Protein AF-R5ZSA2-F1 (afdb_monomer_lite)

Sequence (353 aa):
MTHRNTEQPKNSITLMNGEALECFPKQFPQTKFASDEMQLNATGAYLGMGIKPCKPQPNADEEKERQKKLFTDNAFYLLAHSERILRDSRMFLAPVAVQNGLAYTGTSGFNAPTVGIYLEWWATCPEALRTDKEGHRSLVFHLAGSPLSGANRCAEVYEDGRVKSVSVSLFASHWQSFTAINTRYDEAKHFYQVYTLEQVLDILHAEDSEDWNYSVEIKEHFMQSEINQLKKSIEQITAESDKWHSMYADTWLKHNDEEISGAFSEFLSFKEHTEREIDLINKQKRKLKVELKSGHIKNTTYQRTLTPLNKQIDALELKVITRQHELFDQFLPAGISYCMIESYMNKKNEGWF

pLDDT: mean 80.49, std 14.9, range [27.41, 95.5]

Secondary structure (DSSP, 8-state):
------PPPTTEEE-TTSPEEE-PBPSS--S----------TT-TTT-TT----PPPHHHHHHHHHHHHHHHHTHHHHHHTHHHHHT-HHHHT-B-----EETTTBTTT-SS-BHHHHHHHHHH-GGGEEE-TTS-EEEEEE-EE-TTT--B-EEEEETTS-EEEEPPTTHHHHHHHHHHHHHHTHHHHHHB----HHHHHHHHHHHS-TT--THHHHHHHHHHHHHHHHHHHHHHHHHHHHHHHHHHHHHHHHHTHHHHHHHHHHHHHHHHHHHHHHHHHHHHHHHHHHHHHTTSS-HHHHHHHHHHHHHHHHHHHHHHHHHHHHHHHHHGGGT--HHHHHHHHHHHHTT--

Radius of gyration: 35.05 Å; chains: 1; bounding box: 70×67×93 Å

Foldseek 3Di:
DDDPPPDQPPAWAQAPVRDTAHFAFDPDFDPDADFLPQDFCPPCPLVDPDDDPPPDPVVVVVVLVVQQLLCLLCVLVLLLCLVVQVRHLQSLLAFGSAQAAEPRRGRRLPPGDHSNLQNSLVLPPLLQWDQDPVRWTKGWDHWYYYLVVLDTFTWIHTNNSDIDTDRGPPSVSSSVSSSVSSSSCSSVSRTGHHDHPVVSVVVSVVVDDPPDDSVVSSVVSNVVSVVVVVVVVVVVVVVVVVVVVVVLLVVVCVVCVVVLVVLVVVLVVLVVVLVVVLVVLVVVLVVLVVCVVVVVDDPVVSVVVVVVSVVSNVVSVVVSVVSLVVSQVVCVVVVHGPVSSVVVVVCVVVPVD

Structure (mmCIF, N/CA/C/O backbone):
data_AF-R5ZSA2-F1
#
_entry.id   AF-R5ZSA2-F1
#
loop_
_atom_site.group_PDB
_atom_site.id
_atom_site.type_symbol
_atom_site.label_atom_id
_atom_site.label_alt_id
_atom_site.label_comp_id
_atom_site.label_asym_id
_atom_site.label_entity_id
_atom_site.label_seq_id
_atom_site.pdbx_PDB_ins_code
_atom_site.Cartn_x
_atom_site.Cartn_y
_atom_site.Cartn_z
_atom_site.occupancy
_atom_site.B_iso_or_equiv
_atom_site.auth_seq_id
_atom_site.auth_comp_id
_atom_site.auth_asym_id
_atom_site.auth_atom_id
_atom_site.pdbx_PDB_model_num
ATOM 1 N N . MET A 1 1 ? 11.677 -12.538 16.763 1.00 34.44 1 MET A N 1
ATOM 2 C CA . MET A 1 1 ? 13.036 -12.196 16.293 1.00 34.44 1 MET A CA 1
ATOM 3 C C . MET A 1 1 ? 13.628 -13.414 15.610 1.00 34.44 1 MET A C 1
ATOM 5 O O . MET A 1 1 ? 14.113 -14.314 16.278 1.00 34.44 1 MET A O 1
ATOM 9 N N . THR A 1 2 ? 13.530 -13.472 14.288 1.00 27.41 2 THR A N 1
ATOM 10 C CA . THR A 1 2 ? 14.199 -14.478 13.456 1.00 27.41 2 THR A CA 1
ATOM 11 C C . THR A 1 2 ? 15.048 -13.715 12.458 1.00 27.41 2 THR A C 1
ATOM 13 O O . THR A 1 2 ? 14.563 -13.289 11.415 1.00 27.41 2 THR A O 1
ATOM 16 N N . HIS A 1 3 ? 16.307 -13.484 12.826 1.00 31.08 3 HIS A N 1
ATOM 17 C CA . HIS A 1 3 ? 17.323 -12.998 11.905 1.00 31.08 3 HIS A CA 1
ATOM 18 C C . HIS A 1 3 ? 17.628 -14.120 10.908 1.00 31.08 3 HIS A C 1
ATOM 20 O O . HIS A 1 3 ? 18.339 -15.068 11.233 1.00 31.08 3 HIS A O 1
ATOM 26 N N . ARG A 1 4 ? 17.076 -14.035 9.694 1.00 30.91 4 ARG A N 1
ATOM 27 C CA . ARG A 1 4 ? 17.667 -14.714 8.538 1.00 30.91 4 ARG A CA 1
ATOM 28 C C . ARG A 1 4 ? 18.823 -13.841 8.058 1.00 30.91 4 ARG A C 1
ATOM 30 O O . ARG A 1 4 ? 18.622 -12.915 7.285 1.00 30.91 4 ARG A O 1
ATOM 37 N N . ASN A 1 5 ? 20.021 -14.133 8.555 1.00 41.38 5 ASN A N 1
ATOM 38 C CA . ASN A 1 5 ? 21.251 -13.768 7.862 1.00 41.38 5 ASN A CA 1
ATOM 39 C C . ASN A 1 5 ? 21.338 -14.650 6.613 1.00 41.38 5 ASN A C 1
ATOM 41 O O . ASN A 1 5 ? 21.801 -15.785 6.681 1.00 41.38 5 ASN A O 1
ATOM 45 N N . THR A 1 6 ? 20.838 -14.157 5.487 1.00 38.66 6 THR A N 1
ATOM 46 C CA . THR A 1 6 ? 21.254 -14.645 4.172 1.00 38.66 6 THR A CA 1
ATOM 47 C C . THR A 1 6 ? 22.470 -13.828 3.772 1.00 38.66 6 THR A C 1
ATOM 49 O O . THR A 1 6 ? 22.343 -12.658 3.418 1.00 38.66 6 THR A O 1
ATOM 52 N N . GLU A 1 7 ? 23.652 -14.431 3.900 1.00 43.28 7 GLU A N 1
ATOM 53 C CA . GLU A 1 7 ? 24.870 -13.929 3.268 1.00 43.28 7 GLU A CA 1
ATOM 54 C C . GLU A 1 7 ? 24.564 -13.681 1.785 1.00 43.28 7 GLU A C 1
ATOM 56 O O . GLU A 1 7 ? 24.130 -14.591 1.075 1.00 43.28 7 GLU A O 1
ATOM 61 N N . GLN A 1 8 ? 24.709 -12.433 1.335 1.00 43.41 8 GLN A N 1
ATOM 62 C CA . GLN A 1 8 ? 24.519 -12.092 -0.071 1.00 43.41 8 GLN A CA 1
ATOM 63 C C . GLN A 1 8 ? 25.546 -12.873 -0.912 1.00 43.41 8 GLN A C 1
ATOM 65 O O . GLN A 1 8 ? 26.732 -12.879 -0.562 1.00 43.41 8 GLN A O 1
ATOM 70 N N . PRO A 1 9 ? 25.129 -13.536 -2.008 1.00 50.16 9 PRO A N 1
ATOM 71 C CA . PRO A 1 9 ? 26.055 -14.191 -2.920 1.00 50.16 9 PRO A CA 1
ATOM 72 C C . PRO A 1 9 ? 27.142 -13.210 -3.364 1.00 50.16 9 PRO A C 1
ATOM 74 O O . PRO A 1 9 ? 26.848 -12.056 -3.679 1.00 50.16 9 PRO A O 1
ATOM 77 N N . LYS A 1 10 ? 28.391 -13.691 -3.424 1.00 57.78 10 LYS A N 1
ATOM 78 C CA . LYS A 1 10 ? 29.619 -12.900 -3.652 1.00 57.78 10 LYS A CA 1
ATOM 79 C C . LYS A 1 10 ? 29.609 -12.031 -4.924 1.00 57.78 10 LYS A C 1
ATOM 81 O O . LYS A 1 10 ? 30.460 -11.161 -5.033 1.00 57.78 10 LYS A O 1
ATOM 86 N N . ASN A 1 11 ? 28.663 -12.260 -5.839 1.00 71.31 11 ASN A N 1
ATOM 87 C CA . ASN A 1 11 ? 28.404 -11.491 -7.057 1.00 71.31 11 ASN A CA 1
ATOM 88 C C . ASN A 1 11 ? 26.884 -11.402 -7.302 1.00 71.31 11 ASN A C 1
ATOM 90 O O . ASN A 1 11 ? 26.372 -12.035 -8.220 1.00 71.31 11 ASN A O 1
ATOM 94 N N . SER A 1 12 ? 26.136 -10.689 -6.461 1.00 78.88 12 SER A N 1
ATOM 95 C CA . SER A 1 12 ? 24.692 -10.504 -6.662 1.00 78.88 12 SER A CA 1
ATOM 96 C C . SER A 1 12 ? 24.264 -9.057 -6.453 1.00 78.88 12 SER A C 1
ATOM 98 O O . SER A 1 12 ? 24.912 -8.319 -5.711 1.00 78.88 12 SER A O 1
ATOM 100 N N . ILE A 1 13 ? 23.184 -8.647 -7.118 1.00 82.88 13 ILE A N 1
ATOM 101 C CA . ILE A 1 13 ? 22.515 -7.359 -6.886 1.00 82.88 13 ILE A CA 1
ATOM 102 C C . ILE A 1 13 ? 21.154 -7.594 -6.236 1.00 82.88 13 ILE A C 1
ATOM 104 O O . ILE A 1 13 ? 20.526 -8.622 -6.462 1.00 82.88 13 ILE A O 1
ATOM 108 N N . THR A 1 14 ? 20.694 -6.656 -5.410 1.00 84.12 14 THR A N 1
ATOM 109 C CA . THR A 1 14 ? 19.369 -6.735 -4.777 1.00 84.12 14 THR A CA 1
ATOM 110 C C . THR A 1 14 ? 18.396 -5.794 -5.475 1.00 84.12 14 THR A C 1
ATOM 112 O O . THR A 1 14 ? 18.575 -4.571 -5.399 1.00 84.12 14 THR A O 1
ATOM 115 N N . LEU A 1 15 ? 17.375 -6.379 -6.099 1.00 84.00 15 LEU A N 1
ATOM 116 C CA . LEU A 1 15 ? 16.286 -5.694 -6.792 1.00 84.00 15 LEU A CA 1
ATOM 117 C C . LEU A 1 15 ? 15.383 -4.913 -5.822 1.00 84.00 15 LEU A C 1
ATOM 119 O O . LEU A 1 15 ? 15.439 -5.103 -4.601 1.00 84.00 15 LEU A O 1
ATOM 123 N N . MET A 1 16 ? 14.528 -4.036 -6.351 1.00 80.12 16 MET A N 1
ATOM 124 C CA . MET A 1 16 ? 13.590 -3.230 -5.549 1.00 80.12 16 MET A CA 1
ATOM 125 C C . MET A 1 16 ? 12.536 -4.078 -4.825 1.00 80.12 16 MET A C 1
ATOM 127 O O . MET A 1 16 ? 12.084 -3.714 -3.740 1.00 80.12 16 MET A O 1
ATOM 131 N N . ASN A 1 17 ? 12.187 -5.237 -5.386 1.00 77.06 17 ASN A N 1
ATOM 132 C CA . ASN A 1 17 ? 11.299 -6.224 -4.765 1.00 77.06 17 ASN A CA 1
ATOM 133 C C . ASN A 1 17 ? 11.991 -7.059 -3.660 1.00 77.06 17 ASN A C 1
ATOM 135 O O . ASN A 1 17 ? 11.335 -7.862 -2.997 1.00 77.06 17 ASN A O 1
ATOM 139 N N . GLY A 1 18 ? 13.298 -6.864 -3.439 1.00 77.25 18 GLY A N 1
ATOM 140 C CA . GLY A 1 18 ? 14.099 -7.585 -2.448 1.00 77.25 18 GLY A CA 1
ATOM 141 C C . GLY A 1 18 ? 14.715 -8.896 -2.945 1.00 77.25 18 GLY A C 1
ATOM 142 O O . GLY A 1 18 ? 15.401 -9.564 -2.170 1.00 77.25 18 GLY A O 1
ATOM 143 N N . GLU A 1 19 ? 14.512 -9.270 -4.210 1.00 81.50 19 GLU A N 1
ATOM 144 C CA . GLU A 1 19 ? 15.117 -10.466 -4.794 1.00 81.50 19 GLU A CA 1
ATOM 145 C C . GLU A 1 19 ? 16.605 -10.250 -5.094 1.00 81.50 19 GLU A C 1
ATOM 147 O O . GLU A 1 19 ? 17.040 -9.165 -5.488 1.00 81.50 19 GLU A O 1
ATOM 152 N N . ALA A 1 20 ? 17.407 -11.296 -4.882 1.00 83.25 20 ALA A N 1
ATOM 153 C CA . ALA A 1 20 ? 18.828 -11.288 -5.200 1.00 83.25 20 ALA A CA 1
ATOM 154 C C . ALA A 1 20 ? 19.044 -11.871 -6.599 1.00 83.25 20 ALA A C 1
ATOM 156 O O . ALA A 1 20 ?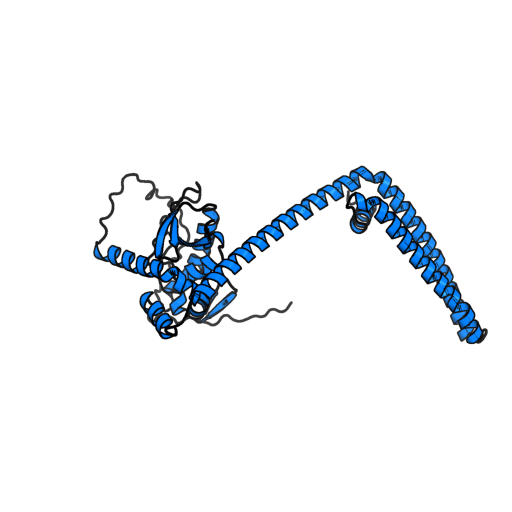 18.698 -13.023 -6.855 1.00 83.25 20 ALA A O 1
ATOM 157 N N . LEU A 1 21 ? 19.650 -11.082 -7.480 1.00 83.31 21 LEU A N 1
ATOM 158 C CA . LEU A 1 21 ? 19.974 -11.462 -8.845 1.00 83.31 21 LEU A CA 1
ATOM 159 C C . LEU A 1 21 ? 21.458 -11.807 -8.948 1.00 83.31 21 LEU A C 1
ATOM 161 O O . LEU A 1 21 ? 22.309 -11.010 -8.554 1.00 83.31 21 LEU A O 1
ATOM 165 N N . GLU A 1 22 ? 21.772 -12.993 -9.461 1.00 82.88 22 GLU A N 1
ATOM 166 C CA . GLU A 1 22 ? 23.149 -13.455 -9.635 1.00 82.88 22 GLU A CA 1
ATOM 167 C C . GLU A 1 22 ? 23.800 -12.777 -10.850 1.00 82.88 22 GLU A C 1
ATOM 169 O O . GLU A 1 22 ? 23.215 -12.727 -11.931 1.00 82.88 22 GLU A O 1
ATOM 174 N N . CYS A 1 23 ? 25.010 -12.241 -10.669 1.00 81.31 23 CYS A N 1
ATOM 175 C CA . CYS A 1 23 ? 25.690 -11.407 -11.653 1.00 81.31 23 CYS A CA 1
ATOM 176 C C . CYS A 1 23 ? 27.007 -12.015 -12.146 1.00 81.31 23 CYS A C 1
ATOM 178 O O . CYS A 1 23 ? 27.782 -12.606 -11.392 1.00 81.31 23 CYS A O 1
ATOM 180 N N . PHE A 1 24 ? 27.319 -11.770 -13.421 1.00 79.31 24 PHE A N 1
ATOM 181 C CA . PHE A 1 24 ? 28.538 -12.263 -14.068 1.00 79.31 24 PHE A CA 1
ATOM 182 C C . PHE A 1 24 ? 29.573 -11.140 -14.218 1.00 79.31 24 PHE A C 1
ATOM 184 O O . PHE A 1 24 ? 29.276 -10.147 -14.876 1.00 79.31 24 PHE A O 1
ATOM 191 N N . PRO A 1 25 ? 30.788 -11.239 -13.653 1.00 76.88 25 PRO A N 1
ATOM 192 C CA . PRO A 1 25 ? 31.782 -10.163 -13.717 1.00 76.88 25 PRO A CA 1
ATOM 193 C C . PRO A 1 25 ? 32.369 -9.970 -15.126 1.00 76.88 25 PRO A C 1
ATOM 195 O O . PRO A 1 25 ? 32.568 -10.932 -15.877 1.00 76.88 25 PRO A O 1
ATOM 198 N N . LYS A 1 26 ? 32.685 -8.721 -15.497 1.00 77.38 26 LYS A N 1
ATOM 199 C CA . LYS A 1 26 ? 33.418 -8.406 -16.740 1.00 77.38 26 LYS A CA 1
ATOM 200 C C . LYS A 1 26 ? 34.850 -8.944 -16.666 1.00 77.38 26 LYS A C 1
ATOM 202 O O . LYS A 1 26 ? 35.479 -8.907 -15.614 1.00 77.38 26 LYS A O 1
ATOM 207 N N . GLN A 1 27 ? 35.396 -9.367 -17.811 1.00 59.44 27 GLN A N 1
ATOM 208 C CA . GLN A 1 27 ? 36.786 -9.843 -17.913 1.00 59.44 27 GLN A CA 1
ATOM 209 C C . GLN A 1 27 ? 37.819 -8.755 -17.554 1.00 59.44 27 GLN A C 1
ATOM 211 O O . GLN A 1 27 ? 38.890 -9.072 -17.046 1.00 59.44 27 GLN A O 1
ATOM 216 N N . PHE A 1 28 ? 37.474 -7.476 -17.756 1.00 58.59 28 PHE A N 1
ATOM 217 C CA . PHE A 1 28 ? 38.274 -6.314 -17.357 1.00 58.59 28 PHE A CA 1
ATOM 218 C C . PHE A 1 28 ? 37.381 -5.289 -16.637 1.00 58.59 28 PHE A C 1
ATOM 220 O O . PHE A 1 28 ? 36.794 -4.421 -17.289 1.00 58.59 28 PHE A O 1
ATOM 227 N N . PRO A 1 29 ? 37.220 -5.383 -15.307 1.00 57.78 29 PRO A N 1
ATOM 228 C CA . PRO A 1 29 ? 36.461 -4.397 -14.550 1.00 57.78 29 PRO A CA 1
ATOM 229 C C . PRO A 1 29 ? 37.209 -3.059 -14.538 1.00 57.78 29 PRO A C 1
ATOM 231 O O . PRO A 1 29 ? 38.414 -3.011 -14.273 1.00 57.78 29 PRO A O 1
ATOM 234 N N . GLN A 1 30 ? 36.509 -1.956 -14.809 1.00 54.72 30 GLN A N 1
ATOM 235 C CA . GLN A 1 30 ? 37.103 -0.628 -14.660 1.00 54.72 30 GLN A CA 1
ATOM 236 C C . GLN A 1 30 ? 37.441 -0.396 -13.182 1.00 54.72 30 GLN A C 1
ATOM 238 O O . GLN A 1 30 ? 36.578 -0.439 -12.315 1.00 54.72 30 GLN A O 1
ATOM 243 N N . THR A 1 31 ? 38.722 -0.169 -12.887 1.00 45.66 31 THR A N 1
ATOM 244 C CA . THR A 1 31 ? 39.263 -0.111 -11.515 1.00 45.66 31 THR A CA 1
ATOM 245 C C . THR A 1 31 ? 38.980 1.221 -10.808 1.00 45.66 31 THR A C 1
ATOM 247 O O . THR A 1 31 ? 39.335 1.396 -9.647 1.00 45.66 31 THR A O 1
ATOM 250 N N . LYS A 1 32 ? 38.369 2.186 -11.508 1.00 47.91 32 LYS A N 1
ATOM 251 C CA . LYS A 1 32 ? 37.984 3.497 -10.979 1.00 47.91 32 LYS A CA 1
ATOM 252 C C . LYS A 1 32 ? 36.499 3.717 -11.242 1.00 47.91 32 LYS A C 1
ATOM 254 O O . LYS A 1 32 ? 36.110 3.956 -12.380 1.00 47.91 32 LYS A O 1
ATOM 259 N N . PHE A 1 33 ? 35.707 3.623 -10.181 1.00 52.06 33 PHE A N 1
ATOM 260 C CA . PHE A 1 33 ? 34.291 3.961 -10.166 1.00 52.06 33 PHE A CA 1
ATOM 261 C C . PHE A 1 33 ? 34.142 5.426 -9.745 1.00 52.06 33 PHE A C 1
ATOM 263 O O . PHE A 1 33 ? 34.676 5.828 -8.711 1.00 52.06 33 PHE A O 1
ATOM 270 N N . ALA A 1 34 ? 33.461 6.225 -10.561 1.00 56.09 34 ALA A N 1
ATOM 271 C CA . ALA A 1 34 ? 32.937 7.519 -10.146 1.00 56.09 34 ALA A CA 1
ATOM 272 C C . ALA A 1 34 ? 31.430 7.327 -9.967 1.00 56.09 34 ALA A C 1
ATOM 274 O O . ALA A 1 34 ? 30.753 6.989 -10.938 1.00 56.09 34 ALA A O 1
ATOM 275 N N . SER A 1 35 ? 30.931 7.475 -8.738 1.00 57.53 35 SER A N 1
ATOM 276 C CA . SER A 1 35 ? 29.495 7.399 -8.470 1.00 57.53 35 SER A CA 1
ATOM 277 C C . SER A 1 35 ? 28.766 8.505 -9.233 1.00 57.53 35 SER A C 1
ATOM 279 O O . SER A 1 35 ? 29.250 9.639 -9.294 1.00 57.53 35 SER A O 1
ATOM 281 N N . ASP A 1 36 ? 27.600 8.197 -9.811 1.00 59.81 36 ASP A N 1
ATOM 282 C CA . ASP A 1 36 ? 26.746 9.196 -10.467 1.00 59.81 36 ASP A CA 1
ATOM 283 C C . ASP A 1 36 ? 25.908 9.959 -9.428 1.00 59.81 36 ASP A C 1
ATOM 285 O O . ASP A 1 36 ? 24.687 10.095 -9.527 1.00 59.81 36 ASP A O 1
ATOM 289 N N . GLU A 1 37 ? 26.568 10.435 -8.369 1.00 61.75 37 GLU A N 1
ATOM 290 C CA . GLU A 1 37 ? 25.918 11.248 -7.351 1.00 61.75 37 GLU A CA 1
ATOM 291 C C . GLU A 1 37 ? 25.489 12.595 -7.936 1.00 61.75 37 GLU A C 1
ATOM 293 O O . GLU A 1 37 ? 26.182 13.218 -8.746 1.00 61.75 37 GLU A O 1
ATOM 298 N N . MET A 1 38 ? 24.318 13.063 -7.506 1.00 59.78 38 MET A N 1
ATOM 299 C CA . MET A 1 38 ? 23.720 14.285 -8.024 1.00 59.78 38 MET A CA 1
ATOM 300 C C . MET A 1 38 ? 24.554 15.508 -7.610 1.00 59.78 38 MET A C 1
ATOM 302 O O . MET A 1 38 ? 24.463 15.990 -6.482 1.00 59.78 38 MET A O 1
ATOM 306 N N . GLN A 1 39 ? 25.362 16.032 -8.532 1.00 58.56 39 GLN A N 1
ATOM 307 C CA . GLN A 1 39 ? 26.181 17.222 -8.303 1.00 58.56 39 GLN A CA 1
ATOM 308 C C . GLN A 1 39 ? 25.464 18.478 -8.809 1.00 58.56 39 GLN A C 1
ATOM 310 O O . GLN A 1 39 ? 25.112 18.596 -9.984 1.00 58.56 39 GLN A O 1
ATOM 315 N N . LEU A 1 40 ? 25.257 19.450 -7.917 1.00 56.38 40 LEU A N 1
ATOM 316 C CA . LEU A 1 40 ? 24.791 20.781 -8.301 1.00 56.38 40 LEU A CA 1
ATOM 317 C C . LEU A 1 40 ? 25.921 21.516 -9.026 1.00 56.38 40 LEU A C 1
ATOM 319 O O . LEU A 1 40 ? 27.030 21.628 -8.502 1.00 56.38 40 LEU A O 1
ATOM 323 N N . ASN A 1 41 ? 25.646 22.058 -10.215 1.00 48.72 41 ASN A N 1
ATOM 324 C CA . ASN A 1 41 ? 26.646 22.824 -10.951 1.00 48.72 41 ASN A CA 1
ATOM 325 C C . ASN A 1 41 ? 26.874 24.201 -10.295 1.00 48.72 41 ASN A C 1
ATOM 327 O O . ASN A 1 41 ? 26.266 25.200 -10.679 1.00 48.72 41 ASN A O 1
ATOM 331 N N . ALA A 1 42 ? 27.776 24.257 -9.312 1.00 48.81 42 ALA A N 1
ATOM 332 C CA . ALA A 1 42 ? 28.195 25.493 -8.647 1.00 48.81 42 ALA A CA 1
ATOM 333 C C . ALA A 1 42 ? 29.023 26.428 -9.558 1.00 48.81 42 ALA A C 1
ATOM 335 O O . ALA A 1 42 ? 29.257 27.582 -9.210 1.00 48.81 42 ALA A O 1
ATOM 336 N N . THR A 1 43 ? 29.459 25.956 -10.733 1.00 48.44 43 THR A N 1
ATOM 337 C CA . THR A 1 43 ? 30.353 26.675 -11.659 1.00 48.44 43 THR A CA 1
ATOM 338 C C . THR A 1 43 ? 29.596 27.486 -12.721 1.00 48.44 43 THR A C 1
ATOM 340 O O . THR A 1 43 ? 30.209 28.197 -13.512 1.00 48.44 43 THR A O 1
ATOM 343 N N . GLY A 1 44 ? 28.261 27.403 -12.775 1.00 47.75 44 GLY A N 1
ATOM 344 C CA . GLY A 1 44 ? 27.451 28.174 -13.727 1.00 47.75 44 GLY A CA 1
ATOM 345 C C . GLY A 1 44 ? 27.605 27.751 -15.194 1.00 47.75 44 GLY A C 1
ATOM 346 O O . GLY A 1 44 ? 27.136 28.463 -16.081 1.00 47.75 44 GLY A O 1
ATOM 347 N N . ALA A 1 45 ? 28.202 26.588 -15.486 1.00 48.81 45 ALA A N 1
ATOM 348 C CA . ALA A 1 45 ? 28.415 26.143 -16.869 1.00 48.81 45 ALA A CA 1
ATOM 349 C C . ALA A 1 45 ? 27.0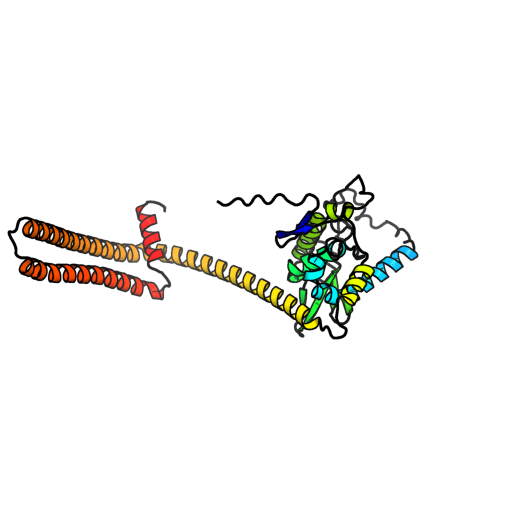96 25.880 -17.629 1.00 48.81 45 ALA A C 1
ATOM 351 O O . ALA A 1 45 ? 27.044 26.055 -18.841 1.00 48.81 45 ALA A O 1
ATOM 352 N N . TYR A 1 46 ? 26.010 25.549 -16.916 1.00 47.56 46 TYR A N 1
ATOM 353 C CA . TYR A 1 46 ? 24.653 25.450 -17.479 1.00 47.56 46 TYR A CA 1
ATOM 354 C C . TYR A 1 46 ? 23.852 26.771 -17.426 1.00 47.56 46 TYR A C 1
ATOM 356 O O . TYR A 1 46 ? 22.725 26.815 -17.907 1.00 47.56 46 TYR A O 1
ATOM 364 N N . LEU A 1 47 ? 24.412 27.844 -16.847 1.00 39.75 47 LEU A N 1
ATOM 365 C CA . LEU A 1 47 ? 23.805 29.185 -16.763 1.00 39.75 47 LEU A CA 1
ATOM 366 C C . LEU A 1 47 ? 24.338 30.152 -17.837 1.00 39.75 47 LEU A C 1
ATOM 368 O O . LEU A 1 47 ? 23.811 31.251 -18.003 1.00 39.75 47 LEU A O 1
ATOM 372 N N . GLY A 1 48 ? 25.379 29.767 -18.578 1.00 38.66 48 GLY A N 1
ATOM 373 C CA . GLY A 1 48 ? 25.930 30.587 -19.650 1.00 38.66 48 GLY A CA 1
ATOM 374 C C . GLY A 1 48 ? 25.034 30.584 -20.889 1.00 38.66 48 GLY A C 1
ATOM 375 O O . GLY A 1 48 ? 25.070 29.633 -21.666 1.00 38.66 48 GLY A O 1
ATOM 376 N N . MET A 1 49 ? 24.312 31.682 -21.144 1.00 39.91 49 MET A N 1
ATOM 377 C CA . MET A 1 49 ? 23.656 31.993 -22.433 1.00 39.91 49 MET A CA 1
ATOM 378 C C . MET A 1 49 ? 24.671 32.230 -23.582 1.00 39.91 49 MET A C 1
ATOM 380 O O . MET A 1 49 ? 24.537 33.166 -24.365 1.00 39.91 49 MET A O 1
ATOM 384 N N . GLY A 1 50 ? 25.731 31.422 -23.685 1.00 38.75 50 GLY A N 1
ATOM 385 C CA . GLY A 1 50 ? 26.854 31.711 -24.579 1.00 38.75 50 GLY A CA 1
ATOM 386 C C . GLY A 1 50 ? 27.794 30.555 -24.914 1.00 38.75 50 GLY A C 1
ATOM 387 O O . GLY A 1 50 ? 28.897 30.819 -25.388 1.00 38.75 50 GLY A O 1
ATOM 388 N N . ILE A 1 51 ? 27.411 29.290 -24.710 1.00 37.94 51 ILE A N 1
ATOM 389 C CA . ILE A 1 51 ? 28.238 28.159 -25.158 1.00 37.94 51 ILE A CA 1
ATOM 390 C C . ILE A 1 51 ? 27.733 27.690 -26.525 1.00 37.94 51 ILE A C 1
ATOM 392 O O . ILE A 1 51 ? 26.649 27.123 -26.649 1.00 37.94 51 ILE A O 1
ATOM 396 N N . LYS A 1 52 ? 28.533 27.964 -27.565 1.00 39.38 52 LYS A N 1
ATOM 397 C CA . LYS A 1 52 ? 28.377 27.390 -28.910 1.00 39.38 52 LYS A CA 1
ATOM 398 C C . LYS A 1 52 ? 28.125 25.880 -28.788 1.00 39.38 52 LYS A C 1
ATOM 400 O O . LYS A 1 52 ? 28.888 25.235 -28.067 1.00 39.38 52 LYS A O 1
ATOM 405 N N . PRO A 1 53 ? 27.148 25.295 -29.505 1.00 34.59 53 PRO A N 1
ATOM 406 C CA . PRO A 1 53 ? 27.007 23.848 -29.533 1.00 34.59 53 PRO A CA 1
ATOM 407 C C . PRO A 1 53 ? 28.332 23.258 -30.020 1.00 34.59 53 PRO A C 1
ATOM 409 O O . PRO A 1 53 ? 28.809 23.588 -31.111 1.00 34.59 53 PRO A O 1
ATOM 412 N N . CYS A 1 54 ? 28.959 22.430 -29.183 1.00 34.84 54 CYS A N 1
ATOM 413 C CA . CYS A 1 54 ? 30.025 21.553 -29.638 1.00 34.84 54 CYS A CA 1
ATOM 414 C C . CYS A 1 54 ? 29.403 20.741 -30.773 1.00 34.84 54 CYS A C 1
ATOM 416 O O . CYS A 1 54 ? 28.400 20.067 -30.545 1.00 34.84 54 CYS A O 1
ATOM 418 N N . LYS A 1 55 ? 29.899 20.904 -32.006 1.00 35.56 55 LYS A N 1
ATOM 419 C CA . LYS A 1 55 ? 29.359 20.178 -33.159 1.00 35.56 55 LYS A CA 1
ATOM 420 C C . LYS A 1 55 ? 29.364 18.689 -32.801 1.00 35.56 55 LYS A C 1
ATOM 422 O O . LYS A 1 55 ? 30.451 18.174 -32.525 1.00 35.56 55 LYS A O 1
ATOM 427 N N . PRO A 1 56 ? 28.205 18.019 -32.772 1.00 40.62 56 PRO A N 1
ATOM 428 C CA . PRO A 1 56 ? 28.195 16.597 -32.518 1.00 40.62 56 PRO A CA 1
ATOM 429 C C . PRO A 1 56 ? 28.928 15.876 -33.645 1.00 40.62 56 PRO A C 1
ATOM 431 O O . PRO A 1 56 ? 28.871 16.292 -34.806 1.00 40.62 56 PRO A O 1
ATOM 434 N N . GLN A 1 57 ? 29.653 14.811 -33.308 1.00 40.41 57 GLN A N 1
ATOM 435 C CA . GLN A 1 57 ? 30.149 13.899 -34.329 1.00 40.41 57 GLN A CA 1
ATOM 436 C C . GLN A 1 57 ? 28.931 13.175 -34.930 1.00 40.41 57 GLN A C 1
ATOM 438 O O . GLN A 1 57 ? 28.239 12.478 -34.190 1.00 40.41 57 GLN A O 1
ATOM 443 N N . PRO A 1 58 ? 28.654 13.318 -36.238 1.00 44.78 58 PRO A N 1
ATOM 444 C CA . PRO A 1 58 ? 27.374 12.918 -36.834 1.00 44.78 58 PRO A CA 1
ATOM 445 C C . PRO A 1 58 ? 27.052 11.424 -36.663 1.00 44.78 58 PRO A C 1
ATOM 447 O O . PRO A 1 58 ? 25.904 11.065 -36.433 1.00 44.78 58 PRO A O 1
ATOM 450 N N . ASN A 1 59 ? 28.063 10.553 -36.662 1.00 53.66 59 ASN A N 1
ATOM 451 C CA . ASN A 1 59 ? 27.849 9.102 -36.625 1.00 53.66 59 ASN A CA 1
ATOM 452 C C . ASN A 1 59 ? 27.452 8.564 -35.236 1.00 53.66 59 ASN A C 1
ATOM 454 O O . ASN A 1 59 ? 26.792 7.534 -35.146 1.00 53.66 59 ASN A O 1
ATOM 458 N N . ALA A 1 60 ? 27.860 9.228 -34.148 1.00 58.69 60 ALA A N 1
ATOM 459 C CA . ALA A 1 60 ? 27.587 8.754 -32.786 1.00 58.69 60 ALA A CA 1
ATOM 460 C C . ALA A 1 60 ? 26.160 9.091 -32.325 1.00 58.69 60 ALA A C 1
ATOM 462 O O . ALA A 1 60 ? 25.576 8.359 -31.528 1.00 58.69 60 ALA A O 1
ATOM 463 N N . ASP A 1 61 ? 25.600 10.186 -32.833 1.00 65.50 61 ASP A N 1
ATOM 464 C CA . ASP A 1 61 ? 24.239 10.611 -32.508 1.00 65.50 61 ASP A CA 1
ATOM 465 C C . ASP A 1 61 ? 23.195 9.843 -33.318 1.00 65.50 61 ASP A C 1
ATOM 467 O O . ASP A 1 61 ? 22.140 9.500 -32.789 1.00 65.50 61 ASP A O 1
ATOM 471 N N . GLU A 1 62 ? 23.508 9.498 -34.570 1.00 74.06 62 GLU A N 1
ATOM 472 C CA . GLU A 1 62 ? 22.644 8.643 -35.386 1.00 74.06 62 GLU A CA 1
ATOM 473 C C . GLU A 1 62 ? 22.475 7.249 -34.773 1.00 74.06 62 GLU A C 1
ATOM 475 O O . GLU A 1 62 ? 21.357 6.740 -34.729 1.00 74.06 62 GLU A O 1
ATOM 480 N N . GLU A 1 63 ? 23.549 6.651 -34.252 1.00 76.50 63 GLU A N 1
ATOM 481 C CA . GLU A 1 63 ? 23.477 5.345 -33.591 1.00 76.50 63 GLU A CA 1
ATOM 482 C C . GLU A 1 63 ? 22.684 5.410 -32.281 1.00 76.50 63 GLU A C 1
ATOM 484 O O . GLU A 1 63 ? 21.840 4.558 -32.014 1.00 76.50 63 GLU A O 1
ATOM 489 N N . LYS A 1 64 ? 22.870 6.467 -31.484 1.00 77.19 64 LYS A N 1
ATOM 490 C CA . LYS A 1 64 ? 22.070 6.673 -30.268 1.00 77.19 64 LYS A CA 1
ATOM 491 C C . LYS A 1 64 ? 20.589 6.832 -30.577 1.00 77.19 64 LYS A C 1
ATOM 493 O O . LYS A 1 64 ? 19.763 6.243 -29.888 1.00 77.19 64 LYS A O 1
ATOM 498 N N . GLU A 1 65 ? 20.239 7.592 -31.611 1.00 80.38 65 GLU A N 1
ATOM 499 C CA . GLU A 1 65 ? 18.842 7.743 -32.018 1.00 80.38 65 GLU A CA 1
ATOM 500 C C . GLU A 1 65 ? 18.270 6.445 -32.610 1.00 80.38 65 GLU A C 1
ATOM 502 O O . GLU A 1 65 ? 17.090 6.168 -32.405 1.00 80.38 65 GLU A O 1
ATOM 507 N N . ARG A 1 66 ? 19.079 5.604 -33.274 1.00 83.12 66 ARG A N 1
ATOM 508 C CA . ARG A 1 66 ? 18.666 4.247 -33.683 1.00 83.12 66 ARG A CA 1
ATOM 509 C C . ARG A 1 66 ? 18.373 3.358 -32.479 1.00 83.12 66 ARG A C 1
ATOM 511 O O . ARG A 1 66 ? 17.281 2.809 -32.402 1.00 83.12 66 ARG A O 1
ATOM 518 N N . GLN A 1 67 ? 19.294 3.274 -31.521 1.00 81.88 67 GLN A N 1
ATOM 519 C CA . GLN A 1 67 ? 19.119 2.475 -30.302 1.00 81.88 67 GLN A CA 1
ATOM 520 C C . GLN A 1 67 ? 17.951 2.982 -29.444 1.00 81.88 67 GLN A C 1
ATOM 522 O O . GLN A 1 67 ? 17.201 2.202 -28.863 1.00 81.88 67 GLN A O 1
ATOM 527 N N . LYS A 1 68 ? 17.743 4.299 -29.399 1.00 84.38 68 LYS A N 1
ATOM 528 C CA . LYS A 1 68 ? 16.582 4.910 -28.749 1.00 84.38 68 LYS A CA 1
ATOM 529 C C . LYS A 1 68 ? 15.276 4.535 -29.441 1.00 84.38 68 LYS A C 1
ATOM 531 O O . LYS A 1 68 ? 14.327 4.206 -28.742 1.00 84.38 68 LYS A O 1
ATOM 536 N N . LYS A 1 69 ? 15.225 4.560 -30.777 1.00 86.19 69 LYS A N 1
ATOM 537 C CA . LYS A 1 69 ? 14.052 4.101 -31.537 1.00 86.19 69 LYS A CA 1
ATOM 538 C C . LYS A 1 69 ? 13.780 2.619 -31.309 1.00 86.19 69 LYS A C 1
ATOM 540 O O . LYS A 1 69 ? 12.653 2.257 -31.013 1.00 86.19 69 LYS A O 1
ATOM 545 N N . LEU A 1 70 ? 14.824 1.789 -31.338 1.00 88.06 70 LEU A N 1
ATOM 546 C CA . LEU A 1 70 ? 14.716 0.363 -31.037 1.00 88.06 70 LEU A CA 1
ATOM 547 C C . LEU A 1 70 ? 14.109 0.130 -29.647 1.00 88.06 70 LEU A C 1
ATOM 549 O O . LEU A 1 70 ? 13.236 -0.719 -29.489 1.00 88.06 70 LEU A O 1
ATOM 553 N N . PHE A 1 71 ? 14.525 0.914 -28.651 1.00 87.94 71 PHE A N 1
ATOM 554 C CA . PHE A 1 71 ? 13.938 0.858 -27.317 1.00 87.94 71 PHE A CA 1
ATOM 555 C C . PHE A 1 71 ? 12.481 1.329 -27.291 1.00 87.94 71 PHE A C 1
ATOM 557 O O . PHE A 1 71 ? 11.653 0.661 -26.684 1.00 87.94 71 PHE A O 1
ATOM 564 N N . THR A 1 72 ? 12.146 2.454 -27.935 1.00 87.81 72 THR A N 1
ATOM 565 C CA . THR A 1 72 ? 10.765 2.963 -27.926 1.00 87.81 72 THR A CA 1
ATOM 566 C C . THR A 1 72 ? 9.806 2.021 -28.642 1.00 87.81 72 THR A C 1
ATOM 568 O O . THR A 1 72 ? 8.727 1.760 -28.121 1.00 87.81 72 THR A O 1
ATOM 571 N N . ASP A 1 73 ? 10.213 1.458 -29.778 1.00 87.62 73 ASP A N 1
ATOM 572 C CA . ASP A 1 73 ? 9.375 0.565 -30.582 1.00 87.62 73 ASP A CA 1
ATOM 573 C C . ASP A 1 73 ? 9.093 -0.754 -29.839 1.00 87.62 73 ASP A C 1
ATOM 575 O O . ASP A 1 73 ? 8.007 -1.314 -29.962 1.00 87.62 73 ASP A O 1
ATOM 579 N N . ASN A 1 74 ? 10.033 -1.208 -29.001 1.00 88.94 74 ASN A N 1
ATOM 580 C CA . ASN A 1 74 ? 9.919 -2.448 -28.226 1.00 88.94 74 ASN A CA 1
ATOM 581 C C . ASN A 1 74 ? 9.600 -2.228 -26.736 1.00 88.94 74 ASN A C 1
ATOM 583 O O . ASN A 1 74 ? 9.629 -3.179 -25.959 1.00 88.94 74 ASN A O 1
ATOM 587 N N . ALA A 1 75 ? 9.285 -1.005 -26.299 1.00 88.69 75 ALA A N 1
ATOM 588 C CA . ALA A 1 75 ? 9.126 -0.687 -24.875 1.00 88.69 75 ALA A CA 1
ATOM 589 C C . ALA A 1 75 ? 8.043 -1.542 -24.191 1.00 88.69 75 ALA A C 1
ATOM 591 O O . ALA A 1 75 ? 8.246 -2.059 -23.093 1.00 88.69 75 ALA A O 1
ATOM 592 N N . PHE A 1 76 ? 6.908 -1.732 -24.866 1.00 88.50 76 PHE A N 1
ATOM 593 C CA . PHE A 1 76 ? 5.797 -2.554 -24.380 1.00 88.50 76 PHE A CA 1
ATOM 594 C C . PHE A 1 76 ? 6.106 -4.055 -24.413 1.00 88.50 76 PHE A C 1
ATOM 596 O O . PHE A 1 76 ? 5.688 -4.783 -23.516 1.00 88.50 76 PHE A O 1
ATOM 603 N N . TYR A 1 77 ? 6.880 -4.503 -25.401 1.00 89.19 77 TYR A N 1
ATOM 604 C CA . TYR A 1 77 ? 7.351 -5.884 -25.493 1.00 89.19 77 TYR A CA 1
ATOM 605 C C . TYR A 1 77 ? 8.325 -6.219 -24.349 1.00 89.19 77 TYR A C 1
ATOM 607 O O . TYR A 1 77 ? 8.166 -7.221 -23.654 1.00 89.19 77 TYR A O 1
ATOM 615 N N . LEU A 1 78 ? 9.269 -5.317 -24.057 1.00 90.38 78 LEU A N 1
ATOM 616 C CA . LEU A 1 78 ? 10.172 -5.440 -22.909 1.00 90.38 78 LEU A CA 1
ATOM 617 C C . LEU A 1 78 ? 9.412 -5.435 -21.576 1.00 90.38 78 LEU A C 1
ATOM 619 O O . LEU A 1 78 ? 9.781 -6.172 -20.664 1.00 90.38 78 LEU A O 1
ATOM 623 N N . LEU A 1 79 ? 8.350 -4.628 -21.460 1.00 89.31 79 LEU A N 1
ATOM 624 C CA . LEU A 1 79 ? 7.494 -4.616 -20.273 1.00 89.31 79 LEU A CA 1
ATOM 625 C C . LEU A 1 79 ? 6.802 -5.969 -20.057 1.00 89.31 79 LEU A C 1
ATOM 627 O O . LEU A 1 79 ? 6.790 -6.459 -18.931 1.00 89.31 79 LEU A O 1
ATOM 631 N N . ALA A 1 80 ? 6.275 -6.590 -21.114 1.00 88.88 80 ALA A N 1
ATOM 632 C CA . ALA A 1 80 ? 5.642 -7.905 -21.018 1.00 88.88 80 ALA A CA 1
ATOM 633 C C . ALA A 1 80 ? 6.617 -9.005 -20.562 1.00 88.88 80 ALA A C 1
ATOM 635 O O . ALA A 1 80 ? 6.245 -9.896 -19.805 1.00 88.88 80 ALA A O 1
ATOM 636 N N . HIS A 1 81 ? 7.890 -8.902 -20.947 1.00 88.81 81 HIS A N 1
ATOM 637 C CA . HIS A 1 81 ? 8.956 -9.807 -20.510 1.00 88.81 81 HIS A CA 1
ATOM 638 C C . HIS A 1 81 ? 9.657 -9.397 -19.215 1.00 88.81 81 HIS A C 1
ATOM 640 O O . HIS A 1 81 ? 10.755 -9.887 -18.924 1.00 88.81 81 HIS A O 1
ATOM 646 N N . SER A 1 82 ? 9.050 -8.514 -18.422 1.00 87.94 82 SER A N 1
ATOM 647 C CA . SER A 1 82 ? 9.683 -7.974 -17.220 1.00 87.94 82 SER A CA 1
ATOM 648 C C . SER A 1 82 ? 10.212 -9.072 -16.291 1.00 87.94 82 SER A C 1
ATOM 650 O O . SER A 1 82 ? 11.376 -9.020 -15.896 1.00 87.94 82 SER A O 1
ATOM 652 N N . GLU A 1 83 ? 9.431 -10.124 -16.028 1.00 86.75 83 GLU A N 1
ATOM 653 C CA . GLU A 1 83 ? 9.859 -11.252 -15.191 1.00 86.75 83 GLU A CA 1
ATOM 654 C C . GLU A 1 83 ? 11.100 -11.967 -15.732 1.00 86.75 83 GLU A C 1
ATOM 656 O O . GLU A 1 83 ? 11.990 -12.354 -14.973 1.00 86.75 83 GLU A O 1
ATOM 661 N N . ARG A 1 84 ? 11.175 -12.160 -17.052 1.00 89.00 84 ARG A N 1
ATOM 662 C CA . ARG A 1 84 ? 12.292 -12.861 -17.690 1.00 89.00 84 ARG A CA 1
ATOM 663 C C . ARG A 1 84 ? 13.569 -12.028 -17.646 1.00 89.00 84 ARG A C 1
ATOM 665 O O . ARG A 1 84 ? 14.639 -12.583 -17.379 1.00 89.00 84 ARG A O 1
ATOM 672 N N . ILE A 1 85 ? 13.447 -10.720 -17.872 1.00 88.44 85 ILE A N 1
ATOM 673 C CA . ILE A 1 85 ? 14.557 -9.759 -17.846 1.00 88.44 85 ILE A CA 1
ATOM 674 C C . ILE A 1 85 ? 15.069 -9.567 -16.414 1.00 88.44 85 ILE A C 1
ATOM 676 O O . ILE A 1 85 ? 16.278 -9.541 -16.197 1.00 88.44 85 ILE A O 1
ATOM 680 N N . LEU A 1 86 ? 14.172 -9.497 -15.426 1.00 86.38 86 LEU A N 1
ATOM 681 C CA . LEU A 1 86 ? 14.529 -9.350 -14.010 1.00 86.38 86 LEU A CA 1
ATOM 682 C C . LEU A 1 86 ? 15.231 -10.593 -13.435 1.00 86.38 86 LEU A C 1
ATOM 684 O O . LEU A 1 86 ? 15.893 -10.488 -12.409 1.00 86.38 86 LEU A O 1
ATOM 688 N N . ARG A 1 87 ? 15.151 -11.749 -14.111 1.00 86.75 87 ARG A N 1
ATOM 689 C CA . ARG A 1 87 ? 15.853 -12.992 -13.737 1.00 86.75 87 ARG A CA 1
ATOM 690 C C . ARG A 1 87 ? 17.265 -13.136 -14.312 1.00 86.75 87 ARG A C 1
ATOM 692 O O . ARG A 1 87 ? 18.000 -13.996 -13.833 1.00 86.75 87 ARG A O 1
ATOM 699 N N . ASP A 1 88 ? 17.672 -12.342 -15.307 1.00 86.88 88 ASP A N 1
ATOM 700 C CA . ASP A 1 88 ? 19.029 -12.392 -15.880 1.00 86.88 88 ASP A CA 1
ATOM 701 C C . ASP A 1 88 ? 19.729 -11.033 -15.762 1.00 86.88 88 ASP A C 1
ATOM 703 O O . ASP A 1 88 ? 19.352 -10.058 -16.415 1.00 86.88 88 ASP A O 1
ATOM 707 N N . SER A 1 89 ? 20.812 -10.974 -14.978 1.00 86.19 89 SER A N 1
ATOM 708 C CA . SER A 1 89 ? 21.571 -9.736 -14.753 1.00 86.19 89 SER A CA 1
ATOM 709 C C . SER A 1 89 ? 22.070 -9.087 -16.042 1.00 86.19 89 SER A C 1
ATOM 711 O O . SER A 1 89 ? 22.214 -7.868 -16.105 1.00 86.19 89 SER A O 1
ATOM 713 N N . ARG A 1 90 ? 22.374 -9.887 -17.072 1.00 86.12 90 ARG A N 1
ATOM 714 C CA . ARG A 1 90 ? 22.949 -9.401 -18.334 1.00 86.12 90 ARG A CA 1
ATOM 715 C C . ARG A 1 90 ? 21.902 -8.692 -19.184 1.00 86.12 90 ARG A C 1
ATOM 717 O O . ARG A 1 90 ? 22.242 -7.719 -19.854 1.00 86.12 90 ARG A O 1
ATOM 724 N N . MET A 1 91 ? 20.651 -9.159 -19.125 1.00 88.31 91 MET A N 1
ATOM 725 C CA . MET A 1 91 ? 19.499 -8.497 -19.744 1.00 88.31 91 MET A CA 1
ATOM 726 C C . MET A 1 91 ? 19.089 -7.263 -18.936 1.00 88.31 91 MET A C 1
ATOM 728 O O . MET A 1 91 ? 18.879 -6.193 -19.501 1.00 88.31 91 MET A O 1
ATOM 732 N N . PHE A 1 92 ? 19.053 -7.381 -17.606 1.00 88.88 92 PHE A N 1
ATOM 733 C CA . PHE A 1 92 ? 18.716 -6.284 -16.699 1.00 88.88 92 PHE A CA 1
ATOM 734 C C . PHE A 1 92 ? 19.637 -5.063 -16.868 1.00 88.88 92 PHE A C 1
ATOM 736 O O . PHE A 1 92 ? 19.179 -3.917 -16.924 1.00 88.88 92 PHE A O 1
ATOM 743 N N . LEU A 1 93 ? 20.947 -5.300 -16.969 1.00 87.31 93 LEU A N 1
ATOM 744 C CA . LEU A 1 93 ? 21.964 -4.254 -17.098 1.00 87.31 93 LEU A CA 1
ATOM 745 C C . LEU A 1 93 ? 22.196 -3.795 -18.550 1.00 87.31 93 LEU A C 1
ATOM 747 O O . LEU A 1 93 ? 23.116 -3.011 -18.793 1.00 87.31 93 LEU A O 1
ATOM 751 N N . ALA A 1 94 ? 21.384 -4.246 -19.514 1.00 88.06 94 ALA A N 1
ATOM 752 C CA . ALA A 1 94 ? 21.510 -3.830 -20.908 1.00 88.06 94 ALA A CA 1
ATOM 753 C C . ALA A 1 94 ? 21.292 -2.307 -21.039 1.00 88.06 94 ALA A C 1
ATOM 755 O O . ALA A 1 94 ? 20.246 -1.804 -20.614 1.00 88.06 94 ALA A O 1
ATOM 756 N N . PRO A 1 95 ? 22.263 -1.548 -21.582 1.00 86.00 95 PRO A N 1
ATOM 757 C CA . PRO A 1 95 ? 22.197 -0.093 -21.622 1.00 86.00 95 PRO A CA 1
ATOM 758 C C . PRO A 1 95 ? 21.170 0.402 -22.646 1.00 86.00 95 PRO A C 1
ATOM 760 O O . PRO A 1 95 ? 21.066 -0.122 -23.753 1.00 86.00 95 PRO A O 1
ATOM 763 N N . VAL A 1 96 ? 20.463 1.471 -22.291 1.00 85.75 96 VAL A N 1
ATOM 764 C CA . VAL A 1 96 ? 19.472 2.149 -23.127 1.00 85.75 96 VAL A CA 1
ATOM 765 C C . VAL A 1 96 ? 19.996 3.536 -23.491 1.00 85.75 96 VAL A C 1
ATOM 767 O O . VAL A 1 96 ? 20.345 4.339 -22.625 1.00 85.75 96 VAL A O 1
ATOM 770 N N . ALA A 1 97 ? 20.027 3.850 -24.787 1.00 80.50 97 ALA A N 1
ATOM 771 C CA . ALA A 1 97 ? 20.570 5.103 -25.318 1.00 80.50 97 ALA A CA 1
ATOM 772 C C . ALA A 1 97 ? 19.605 6.303 -25.182 1.00 80.50 97 ALA A C 1
ATOM 774 O O . ALA A 1 97 ? 19.475 7.121 -26.091 1.00 80.50 97 ALA A O 1
ATOM 775 N N . VAL A 1 98 ? 18.914 6.425 -24.047 1.00 80.19 98 VAL A N 1
ATOM 776 C CA . VAL A 1 98 ? 18.031 7.560 -23.751 1.00 80.19 98 VAL A CA 1
ATOM 777 C C . VAL A 1 98 ? 18.783 8.554 -22.876 1.00 80.19 98 VAL A C 1
ATOM 779 O O . VAL A 1 98 ? 19.127 8.266 -21.731 1.00 80.19 98 VAL A O 1
ATOM 782 N N . GLN A 1 99 ? 19.032 9.746 -23.413 1.00 77.00 99 GLN A N 1
ATOM 783 C CA . GLN A 1 99 ? 19.663 10.822 -22.659 1.00 77.00 99 GLN A CA 1
ATOM 784 C C . GLN A 1 99 ? 18.606 11.572 -21.849 1.00 77.00 99 GLN A C 1
ATOM 786 O O . GLN A 1 99 ? 17.870 12.382 -22.403 1.00 77.00 99 GLN A O 1
ATOM 791 N N . ASN A 1 100 ? 18.539 11.311 -20.547 1.00 80.44 100 ASN A N 1
ATOM 792 C CA . ASN A 1 100 ? 17.719 12.078 -19.607 1.00 80.44 100 ASN A CA 1
ATOM 793 C C . ASN A 1 100 ? 18.545 13.209 -18.985 1.00 80.44 100 ASN A C 1
ATOM 795 O O . ASN A 1 100 ? 19.773 13.123 -18.910 1.00 80.44 100 ASN A O 1
ATOM 799 N N . GLY A 1 101 ? 17.887 14.282 -18.551 1.00 76.44 101 GLY A N 1
ATOM 800 C CA . GLY A 1 101 ? 18.614 15.373 -17.915 1.00 76.44 101 GLY A CA 1
ATOM 801 C C . GLY A 1 101 ? 17.743 16.427 -17.255 1.00 76.44 101 GLY A C 1
ATOM 802 O O . GLY A 1 101 ? 16.663 16.766 -17.729 1.00 76.44 101 GLY A O 1
ATOM 803 N N . LEU A 1 102 ? 18.238 16.985 -16.158 1.00 73.75 102 LEU A N 1
ATOM 804 C CA . LEU A 1 102 ? 17.558 18.030 -15.407 1.00 73.75 102 LEU A CA 1
ATOM 805 C C . LEU A 1 102 ? 18.230 19.384 -15.610 1.00 73.75 102 LEU A C 1
ATOM 807 O O . LEU A 1 102 ? 19.436 19.504 -15.847 1.00 73.75 102 LEU A O 1
ATOM 811 N N . ALA A 1 103 ? 17.439 20.439 -15.443 1.00 62.28 103 ALA A N 1
ATOM 812 C CA . ALA A 1 103 ? 17.983 21.771 -15.258 1.00 62.28 103 ALA A CA 1
ATOM 813 C C . ALA A 1 103 ? 18.914 21.778 -14.029 1.00 62.28 103 ALA A C 1
ATOM 815 O O . ALA A 1 103 ? 18.608 21.164 -13.008 1.00 62.28 103 ALA A O 1
ATOM 816 N N . TYR A 1 104 ? 20.030 22.504 -14.124 1.00 59.53 104 TYR A N 1
ATOM 817 C CA . TYR A 1 104 ? 21.029 22.720 -13.061 1.00 59.53 104 TYR A CA 1
ATOM 818 C C . TYR A 1 104 ? 21.943 21.531 -12.702 1.00 59.53 104 TYR A C 1
ATOM 820 O O . TYR A 1 104 ? 23.069 21.781 -12.267 1.00 59.53 104 TYR A O 1
ATOM 828 N N . THR A 1 105 ? 21.532 20.280 -12.934 1.00 59.38 105 THR A N 1
ATOM 829 C CA . THR A 1 105 ? 22.374 19.078 -12.717 1.00 59.38 105 THR A CA 1
ATOM 830 C C . THR A 1 105 ? 22.794 18.382 -14.017 1.00 59.38 105 THR A C 1
ATOM 832 O O . THR A 1 105 ? 23.685 17.537 -14.003 1.00 59.38 105 THR A O 1
ATOM 835 N N . GLY A 1 106 ? 22.227 18.760 -15.169 1.00 70.56 106 GLY A N 1
ATOM 836 C CA . GLY A 1 106 ? 22.585 18.162 -16.456 1.00 70.56 106 GLY A CA 1
ATOM 837 C C . GLY A 1 106 ? 22.174 16.690 -16.512 1.00 70.56 106 GLY A C 1
ATOM 838 O O . GLY A 1 106 ? 21.017 16.373 -16.255 1.00 70.56 106 GLY A O 1
ATOM 839 N N . THR A 1 107 ? 23.105 15.796 -16.847 1.00 69.44 107 THR A N 1
ATOM 840 C CA . THR A 1 107 ? 22.867 14.340 -16.924 1.00 69.44 107 THR A CA 1
ATOM 841 C C . THR A 1 107 ? 23.252 13.586 -15.646 1.00 69.44 107 THR A C 1
ATOM 843 O O . THR A 1 107 ? 23.146 12.363 -15.616 1.00 69.44 107 THR A O 1
ATOM 846 N N . SER A 1 108 ? 23.703 14.281 -14.595 1.00 63.69 108 SER A N 1
ATOM 847 C CA . SER A 1 108 ? 24.077 13.646 -13.325 1.00 63.69 108 SER A CA 1
ATOM 848 C C . SER A 1 108 ? 22.871 12.980 -12.660 1.00 63.69 108 SER A C 1
ATOM 850 O O . SER A 1 108 ? 21.815 13.603 -12.516 1.00 63.69 108 SER A O 1
ATOM 852 N N . GLY A 1 109 ? 23.036 11.721 -12.265 1.00 64.12 109 GLY A N 1
ATOM 853 C CA . GLY A 1 109 ? 21.980 10.833 -11.769 1.00 64.12 109 GLY A CA 1
ATOM 854 C C . GLY A 1 109 ? 21.185 10.115 -12.870 1.00 64.12 109 GLY A C 1
ATOM 855 O O . GLY A 1 109 ? 20.281 9.335 -12.562 1.00 64.12 109 GLY A O 1
ATOM 856 N N . PHE A 1 110 ? 21.504 10.362 -14.145 1.00 70.25 110 PHE A N 1
ATOM 857 C CA . PHE A 1 110 ? 20.860 9.771 -15.325 1.00 70.25 110 PHE A CA 1
ATOM 858 C C . PHE A 1 110 ? 21.855 9.067 -16.255 1.00 70.25 110 PHE A C 1
ATOM 860 O O . PHE A 1 110 ? 21.514 8.756 -17.399 1.00 70.25 110 PHE A O 1
ATOM 867 N N . ASN A 1 111 ? 23.090 8.824 -15.813 1.00 71.06 111 ASN A N 1
ATOM 868 C CA . ASN A 1 111 ? 24.093 8.226 -16.679 1.00 71.06 111 ASN A CA 1
ATOM 869 C C . ASN A 1 111 ? 23.779 6.744 -16.946 1.00 71.06 111 ASN A C 1
ATOM 871 O O . ASN A 1 111 ? 23.531 5.957 -16.027 1.00 71.06 111 ASN A O 1
ATOM 875 N N . ALA A 1 112 ? 23.812 6.390 -18.236 1.00 76.12 112 ALA A N 1
ATOM 876 C CA . ALA A 1 112 ? 23.637 5.037 -18.768 1.00 76.12 112 ALA A CA 1
ATOM 877 C C . ALA A 1 112 ? 22.465 4.264 -18.120 1.00 76.12 112 ALA A C 1
ATOM 879 O O . ALA A 1 112 ? 22.701 3.269 -17.425 1.00 76.12 112 ALA A O 1
ATOM 880 N N . PRO A 1 113 ? 21.208 4.709 -18.317 1.00 84.75 113 PRO A N 1
ATOM 881 C CA . PRO A 1 113 ? 20.060 3.959 -17.827 1.00 84.75 113 PRO A CA 1
ATOM 882 C C . PRO A 1 113 ? 19.994 2.595 -18.524 1.00 84.75 113 PRO A C 1
ATOM 884 O O . PRO A 1 113 ? 20.402 2.466 -19.680 1.00 84.75 113 PRO A O 1
ATOM 887 N N . THR A 1 114 ? 19.493 1.573 -17.833 1.00 88.00 114 THR A N 1
ATOM 888 C CA . THR A 1 114 ? 19.384 0.206 -18.366 1.00 88.00 114 THR A CA 1
ATOM 889 C C . THR A 1 114 ? 17.928 -0.213 -18.529 1.00 88.00 114 THR A C 1
ATOM 891 O O . THR A 1 114 ? 17.033 0.409 -17.954 1.00 88.00 114 THR A O 1
ATOM 894 N N . VAL A 1 115 ? 17.677 -1.279 -19.295 1.00 89.50 115 VAL A N 1
ATOM 895 C CA . VAL A 1 115 ? 16.326 -1.844 -19.473 1.00 89.50 115 VAL A CA 1
ATOM 896 C C . VAL A 1 115 ? 15.707 -2.190 -18.117 1.00 89.50 115 VAL A C 1
ATOM 898 O O . VAL A 1 115 ? 14.579 -1.795 -17.836 1.00 89.50 115 VAL A O 1
ATOM 901 N N . GLY A 1 116 ? 16.473 -2.839 -17.238 1.00 87.50 116 GLY A N 1
ATOM 902 C CA . GLY A 1 116 ? 16.040 -3.190 -15.888 1.00 87.50 116 GLY A CA 1
ATOM 903 C C . GLY A 1 116 ? 15.609 -1.993 -15.040 1.00 87.50 116 GLY A C 1
ATOM 904 O O . GLY A 1 116 ? 14.590 -2.065 -14.360 1.00 87.50 116 GLY A O 1
ATOM 905 N N . ILE A 1 117 ? 16.325 -0.867 -15.136 1.00 90.06 117 ILE A N 1
ATOM 906 C CA . ILE A 1 117 ? 15.973 0.368 -14.418 1.00 90.06 117 ILE A CA 1
ATOM 907 C C . ILE A 1 117 ? 14.622 0.913 -14.889 1.00 90.06 117 ILE A C 1
ATOM 909 O O . ILE A 1 117 ? 13.817 1.316 -14.055 1.00 90.06 117 ILE A O 1
ATOM 913 N N . TYR A 1 118 ? 14.348 0.910 -16.199 1.00 90.50 118 TYR A N 1
ATOM 914 C CA . TYR A 1 118 ? 13.040 1.332 -16.714 1.00 90.50 118 TYR A CA 1
ATOM 915 C C . TYR A 1 118 ? 11.919 0.402 -16.251 1.00 90.50 118 TYR A C 1
ATOM 917 O O . TYR A 1 118 ? 10.882 0.893 -15.818 1.00 90.50 118 TYR A O 1
ATOM 925 N N . LEU A 1 119 ? 12.139 -0.916 -16.270 1.00 90.69 119 LEU A N 1
ATOM 926 C CA . LEU A 1 119 ? 11.152 -1.895 -15.806 1.00 90.69 119 LEU A CA 1
ATOM 927 C C . LEU A 1 119 ? 10.843 -1.741 -14.313 1.00 90.69 119 LEU A C 1
ATOM 929 O O . LEU A 1 119 ? 9.676 -1.693 -13.929 1.00 90.69 119 LEU A O 1
ATOM 933 N N . GLU A 1 120 ? 11.868 -1.606 -13.468 1.00 90.31 120 GLU A N 1
ATOM 934 C CA . GLU A 1 120 ? 11.668 -1.363 -12.036 1.00 90.31 120 GLU A CA 1
ATOM 935 C C . GLU A 1 120 ? 11.019 -0.008 -11.771 1.00 90.31 120 GLU A C 1
ATOM 937 O O . GLU A 1 120 ? 10.186 0.116 -10.871 1.00 90.31 120 GLU A O 1
ATOM 942 N N . TRP A 1 121 ? 11.373 1.013 -12.549 1.00 90.31 121 TRP A N 1
ATOM 943 C CA . TRP A 1 121 ? 10.768 2.328 -12.420 1.00 90.31 121 TRP A CA 1
ATOM 944 C C . TRP A 1 121 ? 9.287 2.307 -12.789 1.00 90.31 121 TRP A C 1
ATOM 946 O O . TRP A 1 121 ? 8.474 2.816 -12.025 1.00 90.31 121 TRP A O 1
ATOM 956 N N . TRP A 1 122 ? 8.923 1.656 -13.891 1.00 90.19 122 TRP A N 1
ATOM 957 C CA . TRP A 1 122 ? 7.536 1.430 -14.288 1.00 90.19 122 TRP A CA 1
ATOM 958 C C . TRP A 1 122 ? 6.770 0.609 -13.236 1.00 90.19 122 TRP A C 1
ATOM 960 O O . TRP A 1 122 ? 5.646 0.953 -12.883 1.00 90.19 122 TRP A O 1
ATOM 970 N N . ALA A 1 123 ? 7.385 -0.409 -12.634 1.00 86.75 123 ALA A N 1
ATOM 971 C CA . ALA A 1 123 ? 6.749 -1.170 -11.556 1.00 86.75 123 ALA A CA 1
ATOM 972 C C . ALA A 1 123 ? 6.570 -0.359 -10.253 1.00 86.75 123 ALA A C 1
ATOM 974 O O . ALA A 1 123 ? 5.586 -0.540 -9.536 1.00 86.75 123 ALA A O 1
ATOM 975 N N . THR A 1 124 ? 7.516 0.530 -9.932 1.00 84.56 124 THR A N 1
ATOM 976 C CA . THR A 1 124 ? 7.558 1.261 -8.651 1.00 84.56 124 THR A CA 1
ATOM 977 C C . THR A 1 124 ? 6.821 2.599 -8.694 1.00 84.56 124 THR A C 1
ATOM 979 O O . THR A 1 124 ? 6.316 3.052 -7.667 1.00 84.56 124 THR A O 1
ATOM 982 N N . CYS A 1 125 ? 6.780 3.254 -9.854 1.00 83.81 125 CYS A N 1
ATOM 983 C CA . CYS A 1 125 ? 6.182 4.569 -10.060 1.00 83.81 125 CYS A CA 1
ATOM 984 C C . CYS A 1 125 ? 4.955 4.435 -10.972 1.00 83.81 125 CYS A C 1
ATOM 986 O O . CYS A 1 125 ? 5.082 4.496 -12.197 1.00 83.81 125 CYS A O 1
ATOM 988 N N . PRO A 1 126 ? 3.752 4.288 -10.390 1.00 78.88 126 PRO A N 1
ATOM 989 C CA . PRO A 1 126 ? 2.517 4.216 -11.154 1.00 78.88 126 PRO A CA 1
ATOM 990 C C . PRO A 1 126 ? 2.291 5.418 -12.068 1.00 78.88 126 PRO A C 1
ATOM 992 O O . PRO A 1 126 ? 1.680 5.279 -13.116 1.00 78.88 126 PRO A O 1
ATOM 995 N N . GLU A 1 127 ? 2.794 6.599 -11.705 1.00 79.81 127 GLU A N 1
ATOM 996 C CA . GLU A 1 127 ? 2.670 7.811 -12.516 1.00 79.81 127 GLU A CA 1
ATOM 997 C C . GLU A 1 127 ? 3.419 7.716 -13.859 1.00 79.81 127 GLU A C 1
ATOM 999 O O . GLU A 1 127 ? 3.050 8.405 -14.815 1.00 79.81 127 GLU A O 1
ATOM 1004 N N . ALA A 1 128 ? 4.420 6.833 -13.957 1.00 83.12 128 ALA A N 1
ATOM 1005 C CA . ALA A 1 128 ? 5.141 6.555 -15.196 1.00 83.12 128 ALA A CA 1
ATOM 1006 C C . ALA A 1 128 ? 4.353 5.644 -16.163 1.00 83.12 128 ALA A C 1
ATOM 1008 O O . ALA A 1 128 ? 4.623 5.681 -17.368 1.00 83.12 128 ALA A O 1
ATOM 1009 N N . LEU A 1 129 ? 3.366 4.878 -15.665 1.00 85.75 129 LEU A N 1
ATOM 1010 C CA . LEU A 1 129 ? 2.380 4.149 -16.474 1.00 85.75 129 LEU A CA 1
ATOM 1011 C C . LEU A 1 129 ? 1.105 4.974 -16.579 1.00 85.75 129 LEU A C 1
ATOM 1013 O O . LEU A 1 129 ? 0.327 5.092 -15.633 1.00 85.75 129 LEU A O 1
ATOM 1017 N N . ARG A 1 130 ? 0.837 5.515 -17.761 1.00 80.94 130 ARG A N 1
ATOM 1018 C CA . ARG A 1 130 ? -0.332 6.360 -17.969 1.00 80.94 130 ARG A CA 1
ATOM 1019 C C . ARG A 1 130 ? -1.380 5.627 -18.781 1.00 80.94 130 ARG A C 1
ATOM 1021 O O . ARG A 1 130 ? -1.086 5.012 -19.799 1.00 80.94 130 ARG A O 1
ATOM 1028 N N . THR A 1 131 ? -2.623 5.745 -18.335 1.00 82.88 131 THR A N 1
ATOM 1029 C CA . THR A 1 131 ? -3.790 5.392 -19.141 1.00 82.88 131 THR A CA 1
ATOM 1030 C C . THR A 1 131 ? -4.580 6.670 -19.367 1.00 82.88 131 THR A C 1
ATOM 1032 O O . THR A 1 131 ? -4.971 7.341 -18.410 1.00 82.88 131 THR A O 1
ATOM 1035 N N . ASP A 1 132 ? -4.749 7.060 -20.627 1.00 80.31 132 ASP A N 1
ATOM 1036 C CA . ASP A 1 132 ? -5.567 8.214 -20.986 1.00 80.31 132 ASP A CA 1
ATOM 1037 C C . ASP A 1 132 ? -7.062 7.901 -20.804 1.00 80.31 132 ASP A C 1
ATOM 1039 O O . ASP A 1 132 ? -7.469 6.743 -20.704 1.00 80.31 132 ASP A O 1
ATOM 1043 N N . L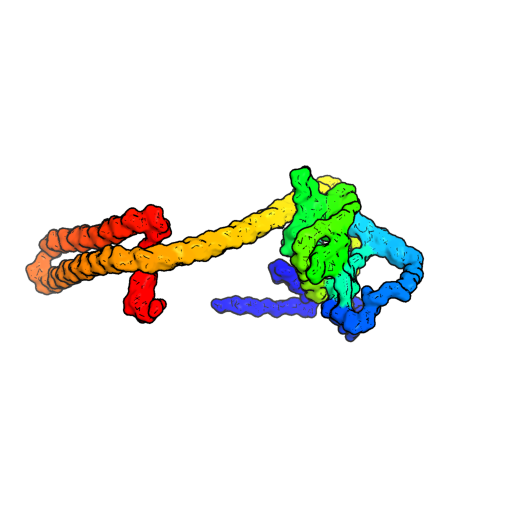YS A 1 133 ? -7.910 8.933 -20.807 1.00 74.69 133 LYS A N 1
ATOM 1044 C CA . LYS A 1 133 ? -9.371 8.809 -20.656 1.00 74.69 133 LYS A CA 1
ATOM 1045 C C . LYS A 1 133 ? -10.021 7.951 -21.743 1.00 74.69 133 LYS A C 1
ATOM 1047 O O . LYS A 1 133 ? -11.084 7.385 -21.517 1.00 74.69 133 LYS A O 1
ATOM 1052 N N . GLU A 1 134 ? -9.383 7.861 -22.906 1.00 74.62 134 GLU A N 1
ATOM 1053 C CA . GLU A 1 134 ? -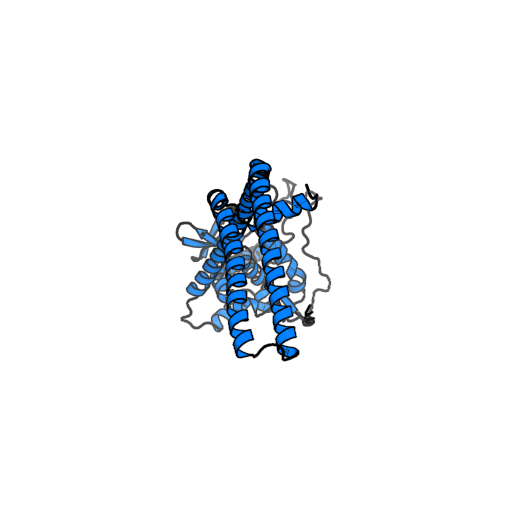9.799 7.021 -24.035 1.00 74.62 134 GLU A CA 1
ATOM 1054 C C . GLU A 1 134 ? -9.330 5.558 -23.895 1.00 74.62 134 GLU A C 1
ATOM 1056 O O . GLU A 1 134 ? -9.602 4.732 -24.760 1.00 74.62 134 GLU A O 1
ATOM 1061 N N . GLY A 1 135 ? -8.637 5.213 -22.802 1.00 76.94 135 GLY A N 1
ATOM 1062 C CA . GLY A 1 135 ? -8.104 3.873 -22.543 1.00 76.94 135 GLY A CA 1
ATOM 1063 C C . GLY A 1 135 ? -6.755 3.594 -23.209 1.00 76.94 135 GLY A C 1
ATOM 1064 O O . GLY A 1 135 ? -6.257 2.472 -23.136 1.00 76.94 135 GLY A O 1
ATOM 1065 N N . HIS A 1 136 ? -6.148 4.597 -23.848 1.00 82.94 136 HIS A N 1
ATOM 1066 C CA . HIS A 1 136 ? -4.832 4.472 -24.467 1.00 82.94 136 HIS A CA 1
ATOM 1067 C C . HIS A 1 136 ? -3.725 4.434 -23.416 1.00 82.94 136 HIS A C 1
ATOM 1069 O O . HIS A 1 136 ? -3.635 5.319 -22.565 1.00 82.94 136 HIS A O 1
ATOM 1075 N N . ARG A 1 137 ? -2.868 3.417 -23.502 1.00 87.19 137 ARG A N 1
ATOM 1076 C CA . ARG A 1 137 ? -1.739 3.210 -22.595 1.00 87.19 137 ARG A CA 1
ATOM 1077 C C . ARG A 1 137 ? -0.491 3.895 -23.129 1.00 87.19 137 ARG A C 1
ATOM 1079 O O . ARG A 1 137 ? -0.180 3.777 -24.315 1.00 87.19 137 ARG A O 1
ATOM 1086 N N . SER A 1 138 ? 0.233 4.571 -22.249 1.00 88.94 138 SER A N 1
ATOM 1087 C CA . SER A 1 138 ? 1.535 5.153 -22.545 1.00 88.94 138 SER A CA 1
ATOM 1088 C C . SER A 1 138 ? 2.532 4.922 -21.413 1.00 88.94 138 SER A C 1
ATOM 1090 O O . SER A 1 138 ? 2.173 4.828 -20.237 1.00 88.94 138 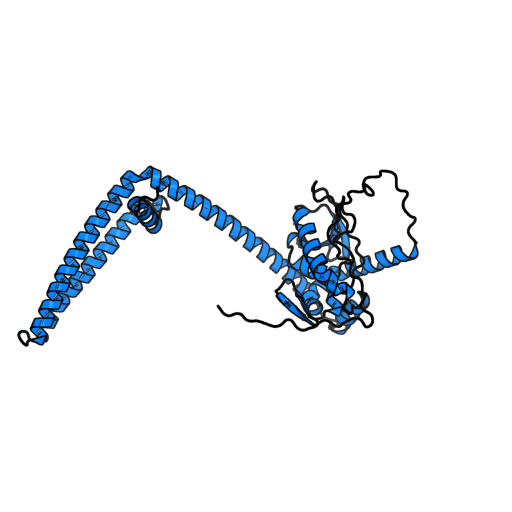SER A O 1
ATOM 1092 N N . LEU A 1 139 ? 3.804 4.821 -21.789 1.00 90.38 139 LEU A N 1
ATOM 1093 C CA . LEU A 1 139 ? 4.935 4.672 -20.881 1.00 90.38 139 LEU A CA 1
ATOM 1094 C C . LEU A 1 139 ? 5.817 5.909 -20.981 1.00 90.38 139 LEU A C 1
ATOM 1096 O O . LEU A 1 139 ? 6.262 6.281 -22.070 1.00 90.38 139 LEU A O 1
ATOM 1100 N N . VAL A 1 140 ? 6.096 6.551 -19.850 1.00 89.81 140 VAL A N 1
ATOM 1101 C CA . VAL A 1 140 ? 7.087 7.630 -19.807 1.00 89.81 140 VAL A CA 1
ATOM 1102 C C . VAL A 1 140 ? 8.474 7.003 -19.910 1.00 89.81 140 VAL A C 1
ATOM 1104 O O . VAL A 1 140 ? 8.784 6.068 -19.179 1.00 89.81 140 VAL A O 1
ATOM 1107 N N . PHE A 1 141 ? 9.320 7.515 -20.803 1.00 88.31 141 PHE A N 1
ATOM 1108 C CA . PHE A 1 141 ? 10.690 7.008 -20.965 1.00 88.31 141 PHE A CA 1
ATOM 1109 C C . PHE A 1 141 ? 11.750 8.110 -20.974 1.00 88.31 141 PHE A C 1
ATOM 1111 O O . PHE A 1 141 ? 12.893 7.862 -20.608 1.00 88.31 141 PHE A O 1
ATOM 1118 N N . HIS A 1 142 ? 11.399 9.333 -21.378 1.00 87.31 142 HIS A N 1
ATOM 1119 C CA . HIS A 1 142 ? 12.335 10.452 -21.384 1.00 87.31 142 HIS A CA 1
ATOM 1120 C C . HIS A 1 142 ? 11.947 11.481 -20.329 1.00 87.31 142 HIS A C 1
ATOM 1122 O O . HIS A 1 142 ? 10.831 12.004 -20.351 1.00 87.31 142 HIS A O 1
ATOM 1128 N N . LEU A 1 143 ? 12.891 11.801 -19.447 1.00 85.38 143 LEU A N 1
ATOM 1129 C CA . LEU A 1 143 ? 12.741 12.787 -18.385 1.00 85.38 143 LEU A CA 1
ATOM 1130 C C . LEU A 1 143 ? 13.633 13.995 -18.673 1.00 85.38 143 LEU A C 1
ATOM 1132 O O . LEU A 1 143 ? 14.863 13.900 -18.643 1.00 85.38 143 LEU A O 1
ATOM 1136 N N . ALA A 1 144 ? 12.997 15.144 -18.906 1.00 83.75 144 ALA A N 1
ATOM 1137 C CA . ALA A 1 144 ? 13.683 16.425 -18.981 1.00 83.75 144 ALA A CA 1
ATOM 1138 C C . ALA A 1 144 ? 12.877 17.533 -18.308 1.00 83.75 144 ALA A C 1
ATOM 1140 O O . ALA A 1 144 ? 11.680 17.674 -18.552 1.00 83.75 144 ALA A O 1
ATOM 1141 N N . GLY A 1 145 ? 13.512 18.343 -17.459 1.00 82.31 145 GLY A N 1
ATOM 1142 C CA . GLY A 1 145 ? 12.800 19.409 -16.753 1.00 82.31 145 GLY A CA 1
ATOM 1143 C C . GLY A 1 145 ? 13.541 20.018 -15.572 1.00 82.31 145 GLY A C 1
ATOM 1144 O O . GLY A 1 145 ? 14.691 19.694 -15.288 1.00 82.31 145 GLY A O 1
ATOM 1145 N N . SER A 1 146 ? 12.865 20.928 -14.877 1.00 78.31 146 SER A N 1
ATOM 1146 C CA . SER A 1 146 ? 13.354 21.603 -13.680 1.00 78.31 146 SER A CA 1
ATOM 1147 C C . SER A 1 146 ? 12.580 21.112 -12.452 1.00 78.31 146 SER A C 1
ATOM 1149 O O . SER A 1 146 ? 11.388 21.408 -12.324 1.00 78.31 146 SER A O 1
ATOM 1151 N N . PRO A 1 147 ? 13.238 20.399 -11.520 1.00 69.94 147 PRO A N 1
ATOM 1152 C CA . PRO A 1 147 ? 12.576 19.846 -10.341 1.00 69.94 147 PRO A CA 1
ATOM 1153 C C . PRO A 1 147 ? 12.056 20.929 -9.384 1.00 69.94 147 PRO A C 1
ATOM 1155 O O . PRO A 1 147 ? 11.073 20.699 -8.690 1.00 69.94 147 PRO A O 1
ATOM 1158 N N . LEU A 1 148 ? 12.671 22.119 -9.383 1.00 72.62 148 LEU A N 1
ATOM 1159 C CA . LEU A 1 148 ? 12.299 23.244 -8.514 1.00 72.62 148 LEU A CA 1
ATOM 1160 C C . LEU A 1 148 ? 11.067 24.008 -9.008 1.00 72.62 148 LEU A C 1
ATOM 1162 O O . LEU A 1 148 ? 10.253 24.452 -8.208 1.00 72.62 148 LEU A O 1
ATOM 1166 N N . SER A 1 149 ? 10.940 24.184 -10.325 1.00 73.81 149 SER A N 1
ATOM 1167 C CA . SER A 1 149 ? 9.801 24.905 -10.917 1.00 73.81 149 SER A CA 1
ATOM 1168 C C . SER A 1 149 ? 8.639 23.986 -11.297 1.00 73.81 149 SER A C 1
ATOM 1170 O O . SER A 1 149 ? 7.551 24.468 -11.595 1.00 73.81 149 SER A O 1
ATOM 1172 N N . GLY A 1 150 ? 8.875 22.671 -11.350 1.00 72.50 150 GLY A N 1
ATOM 1173 C CA . GLY A 1 150 ? 7.925 21.681 -11.861 1.00 72.50 150 GLY A CA 1
ATOM 1174 C C . GLY A 1 150 ? 7.769 21.686 -13.388 1.00 72.50 150 GLY A C 1
ATOM 1175 O O . GLY A 1 150 ? 7.174 20.758 -13.935 1.00 72.50 150 GLY A O 1
ATOM 1176 N N . ALA A 1 151 ? 8.326 22.680 -14.090 1.00 78.50 151 ALA A N 1
ATOM 1177 C CA . ALA A 1 151 ? 8.292 22.758 -15.545 1.00 78.50 151 ALA A CA 1
ATOM 1178 C C . ALA A 1 151 ? 9.116 21.626 -16.162 1.00 78.50 151 ALA A C 1
ATOM 1180 O O . ALA A 1 151 ? 10.299 21.462 -15.855 1.00 78.50 151 ALA A O 1
ATOM 1181 N N . ASN A 1 152 ? 8.501 20.852 -17.049 1.00 84.75 152 ASN A N 1
ATOM 1182 C CA . ASN A 1 152 ? 9.137 19.698 -17.661 1.00 84.75 152 ASN A CA 1
ATOM 1183 C C . ASN A 1 152 ? 8.683 19.498 -19.113 1.00 84.75 152 ASN A C 1
ATOM 1185 O O . ASN A 1 152 ? 7.663 20.027 -19.555 1.00 84.75 152 ASN A O 1
ATOM 1189 N N . ARG A 1 153 ? 9.502 18.761 -19.857 1.00 83.81 153 ARG A N 1
ATOM 1190 C CA . ARG A 1 153 ? 9.288 18.338 -21.235 1.00 83.81 153 ARG A CA 1
ATOM 1191 C C . ARG A 1 153 ? 9.712 16.879 -21.344 1.00 83.81 153 ARG A C 1
ATOM 1193 O O . ARG A 1 153 ? 10.783 16.563 -21.850 1.00 83.81 153 ARG A O 1
ATOM 1200 N N . CYS A 1 154 ? 8.871 16.004 -20.820 1.00 86.50 154 CYS A N 1
ATOM 1201 C CA . CYS A 1 154 ? 9.083 14.568 -20.888 1.00 86.50 154 CYS A CA 1
ATOM 1202 C C . CYS A 1 154 ? 8.639 14.024 -22.254 1.00 86.50 154 CYS A C 1
ATOM 1204 O O . CYS A 1 154 ? 8.054 14.747 -23.076 1.00 86.50 154 CYS A O 1
ATOM 1206 N N . ALA A 1 155 ? 8.918 12.748 -22.507 1.00 87.06 155 ALA A N 1
ATOM 1207 C CA . ALA A 1 155 ? 8.321 12.022 -23.620 1.00 87.06 155 ALA A CA 1
ATOM 1208 C C . ALA A 1 155 ? 7.739 10.690 -23.159 1.00 87.06 155 ALA A C 1
ATOM 1210 O O . ALA A 1 155 ? 8.301 10.008 -22.295 1.00 87.06 155 ALA A O 1
ATOM 1211 N N . GLU A 1 156 ? 6.615 10.346 -23.772 1.00 90.12 156 GLU A N 1
ATOM 1212 C CA . GLU A 1 156 ? 5.925 9.081 -23.585 1.00 90.12 156 GLU A CA 1
ATOM 1213 C C . GLU A 1 156 ? 5.821 8.327 -24.908 1.00 90.12 156 GLU A C 1
ATOM 1215 O O . GLU A 1 156 ? 5.790 8.935 -25.985 1.00 90.12 156 GLU A O 1
ATOM 1220 N N . VAL A 1 157 ? 5.782 7.005 -24.806 1.00 89.94 157 VAL A N 1
ATOM 1221 C CA . VAL A 1 157 ? 5.571 6.090 -25.923 1.00 89.94 157 VAL A CA 1
ATOM 1222 C C . VAL A 1 157 ? 4.244 5.364 -25.744 1.00 89.94 157 VAL A C 1
ATOM 1224 O O . VAL A 1 157 ? 3.918 4.934 -24.640 1.00 89.94 157 VAL A O 1
ATOM 1227 N N . TYR A 1 158 ? 3.464 5.275 -26.817 1.00 88.00 158 TYR A N 1
ATOM 1228 C CA . TYR A 1 158 ? 2.199 4.542 -26.866 1.00 88.00 158 TYR A CA 1
ATOM 1229 C C . TYR A 1 158 ? 2.405 3.133 -27.426 1.00 88.00 158 TYR A C 1
ATOM 1231 O O . TYR A 1 158 ? 3.416 2.852 -28.067 1.00 88.00 158 TYR A O 1
ATOM 1239 N N . GLU A 1 159 ? 1.426 2.257 -27.207 1.00 83.12 159 GLU A N 1
ATOM 1240 C CA . GLU A 1 159 ? 1.459 0.858 -27.663 1.00 83.12 159 GLU A CA 1
ATOM 1241 C C . GLU A 1 159 ? 1.603 0.719 -29.191 1.00 83.12 159 GLU A C 1
ATOM 1243 O O . GLU A 1 159 ? 2.160 -0.256 -29.678 1.00 83.12 159 GLU A O 1
ATOM 1248 N N . ASP A 1 160 ? 1.172 1.726 -29.956 1.00 79.75 160 ASP A N 1
ATOM 1249 C CA . ASP A 1 160 ? 1.327 1.791 -31.415 1.00 79.75 160 ASP A CA 1
ATOM 1250 C C . ASP A 1 160 ? 2.706 2.311 -31.877 1.00 79.75 160 ASP A C 1
ATOM 1252 O O . ASP A 1 160 ? 2.893 2.606 -33.060 1.00 79.75 160 ASP A O 1
ATOM 1256 N N . GLY A 1 161 ? 3.656 2.475 -30.950 1.00 78.88 161 GLY A N 1
ATOM 1257 C CA . GLY A 1 161 ? 5.005 2.987 -31.203 1.00 78.88 161 GLY A CA 1
ATOM 1258 C C . GLY A 1 161 ? 5.076 4.506 -31.382 1.00 78.88 161 GLY A C 1
ATOM 1259 O O . GLY A 1 161 ? 6.150 5.062 -31.623 1.00 78.88 161 GLY A O 1
ATOM 1260 N N . ARG A 1 162 ? 3.957 5.238 -31.263 1.00 85.19 162 ARG A N 1
ATOM 1261 C CA . ARG A 1 162 ? 3.994 6.703 -31.367 1.00 85.19 162 ARG A CA 1
ATOM 1262 C C . ARG A 1 162 ? 4.683 7.296 -30.148 1.00 85.19 162 ARG A C 1
ATOM 1264 O O . ARG A 1 162 ? 4.356 6.976 -29.011 1.00 85.19 162 ARG A O 1
ATOM 1271 N N . VAL A 1 163 ? 5.578 8.249 -30.388 1.00 86.94 163 VAL A N 1
ATOM 1272 C CA . VAL A 1 163 ? 6.236 9.029 -29.336 1.00 86.94 163 VAL A CA 1
ATOM 1273 C C . VAL A 1 163 ? 5.646 10.434 -29.304 1.00 86.94 163 VAL A C 1
ATOM 1275 O O . VAL A 1 163 ? 5.600 11.118 -30.330 1.00 86.94 163 VAL A O 1
ATOM 1278 N N . LYS A 1 164 ? 5.218 10.897 -28.126 1.00 86.75 164 LYS A N 1
ATOM 1279 C CA . LYS A 1 164 ? 4.768 12.283 -27.919 1.00 86.75 164 LYS A CA 1
ATOM 1280 C C . LYS A 1 164 ? 5.549 12.949 -26.799 1.00 86.75 164 LYS A C 1
ATOM 1282 O O . LYS A 1 164 ? 5.864 12.336 -25.785 1.00 86.75 164 LYS A O 1
ATOM 1287 N N . SER A 1 165 ? 5.828 14.239 -26.975 1.00 85.00 165 SER A N 1
ATOM 1288 C CA . SER A 1 165 ? 6.343 15.070 -25.889 1.00 85.00 165 SER A CA 1
ATOM 1289 C C . SER A 1 165 ? 5.188 15.531 -25.007 1.00 85.00 165 SER A C 1
ATOM 1291 O O . SER A 1 165 ? 4.195 16.056 -25.513 1.00 85.00 165 SER A O 1
ATOM 1293 N N . VAL A 1 166 ? 5.332 15.342 -23.698 1.00 83.88 166 VAL A N 1
ATOM 1294 C CA . VAL A 1 166 ? 4.296 15.617 -22.701 1.00 83.88 166 VAL A CA 1
ATOM 1295 C C . VAL A 1 166 ? 4.864 16.320 -21.476 1.00 83.88 166 VAL A C 1
ATOM 1297 O O . VAL A 1 166 ? 6.038 16.176 -21.137 1.00 83.88 166 VAL A O 1
ATOM 1300 N N . SER A 1 167 ? 4.006 17.088 -20.808 1.00 83.75 167 SER A N 1
ATOM 1301 C CA . SER A 1 167 ? 4.287 17.624 -19.479 1.00 83.75 167 SER A CA 1
ATOM 1302 C C . SER A 1 167 ? 3.652 16.701 -18.445 1.00 83.75 167 SER A C 1
ATOM 1304 O O . SER A 1 167 ? 2.437 16.497 -18.473 1.00 83.75 167 SER A O 1
ATOM 1306 N N . VAL A 1 168 ? 4.461 16.128 -17.557 1.00 81.31 168 VAL A N 1
ATOM 1307 C CA . VAL A 1 168 ? 3.985 15.261 -16.473 1.00 81.31 168 VAL A CA 1
ATOM 1308 C C . VAL A 1 168 ? 3.678 16.086 -15.224 1.00 81.31 168 VAL A C 1
ATOM 1310 O O . VAL A 1 168 ? 4.426 16.994 -14.851 1.00 81.31 168 VAL A O 1
ATOM 1313 N N . SER A 1 169 ? 2.572 15.772 -14.553 1.00 77.25 169 SER A N 1
ATOM 1314 C CA . SER A 1 169 ? 2.299 16.265 -13.200 1.00 77.25 169 SER A CA 1
ATOM 1315 C C . SER A 1 169 ? 3.215 15.573 -12.193 1.00 77.25 169 SER A C 1
ATOM 1317 O O . SER A 1 169 ? 3.652 14.450 -12.430 1.00 77.25 169 SER A O 1
ATOM 1319 N N . LEU A 1 170 ? 3.487 16.213 -11.049 1.00 80.62 170 LEU A N 1
ATOM 1320 C CA . LEU A 1 170 ? 4.343 15.636 -10.000 1.00 80.62 170 LEU A CA 1
ATOM 1321 C C . LEU A 1 170 ? 5.704 15.175 -10.550 1.00 80.62 170 LEU A C 1
ATOM 1323 O O . LEU A 1 170 ? 6.204 14.102 -10.212 1.00 80.62 170 LEU A O 1
ATOM 1327 N N . PHE A 1 171 ? 6.326 16.008 -11.392 1.00 84.06 171 PHE A N 1
ATOM 1328 C CA . PHE A 1 171 ? 7.655 15.741 -11.951 1.00 84.06 171 PHE A CA 1
ATOM 1329 C C . PHE A 1 171 ? 8.668 15.357 -10.866 1.00 84.06 171 PHE A C 1
ATOM 1331 O O . PHE A 1 171 ? 9.515 14.499 -11.094 1.00 84.06 171 PHE A O 1
ATOM 1338 N N . ALA A 1 172 ? 8.509 15.931 -9.665 1.00 82.19 172 ALA A N 1
ATOM 1339 C CA . ALA A 1 172 ? 9.275 15.594 -8.474 1.00 82.19 172 ALA A CA 1
ATOM 1340 C C . ALA A 1 172 ? 9.371 14.086 -8.199 1.00 82.19 172 ALA A C 1
ATOM 1342 O O . ALA A 1 172 ? 10.458 13.547 -8.022 1.00 82.19 172 ALA A O 1
ATOM 1343 N N . SER A 1 173 ? 8.224 13.412 -8.220 1.00 83.31 173 SER A N 1
ATOM 1344 C CA . SER A 1 173 ? 8.119 11.982 -7.941 1.00 83.31 173 SER A CA 1
ATOM 1345 C C . SER A 1 173 ? 8.791 11.137 -9.026 1.00 83.31 173 SER A C 1
ATOM 1347 O O . SER A 1 173 ? 9.544 10.214 -8.713 1.00 83.31 173 SER A O 1
ATOM 1349 N N . HIS A 1 174 ? 8.603 11.511 -10.296 1.00 84.25 174 HIS A N 1
ATOM 1350 C CA . HIS A 1 174 ? 9.193 10.819 -11.443 1.00 84.25 174 HIS A CA 1
ATOM 1351 C C . HIS A 1 174 ? 10.721 10.867 -11.408 1.00 84.25 174 HIS A C 1
ATOM 1353 O O . HIS A 1 174 ? 11.372 9.834 -11.534 1.00 84.25 174 HIS A O 1
ATOM 1359 N N . TRP A 1 175 ? 11.305 12.055 -11.210 1.00 84.75 175 TRP A N 1
ATOM 1360 C CA . TRP A 1 175 ? 12.762 12.178 -11.208 1.00 84.75 175 TRP A CA 1
ATOM 1361 C C . TRP A 1 175 ? 13.383 11.544 -9.961 1.00 84.75 175 TRP A C 1
ATOM 1363 O O . TRP A 1 175 ? 14.392 10.862 -10.087 1.00 84.75 175 TRP A O 1
ATOM 1373 N N . GLN A 1 176 ? 12.786 11.717 -8.774 1.00 84.69 176 GLN A N 1
ATOM 1374 C CA . GLN A 1 176 ? 13.339 11.160 -7.532 1.00 84.69 176 GLN A CA 1
ATOM 1375 C C . GLN A 1 176 ? 13.382 9.638 -7.576 1.00 84.69 176 GLN A C 1
ATOM 1377 O O . GLN A 1 176 ? 14.408 9.048 -7.245 1.00 84.69 176 GLN A O 1
ATOM 1382 N N . SER A 1 177 ? 12.282 9.014 -8.004 1.00 87.50 177 SER A N 1
ATOM 1383 C CA . SER A 1 177 ? 12.200 7.559 -8.126 1.00 87.50 177 SER A CA 1
ATOM 1384 C C . SER A 1 177 ? 13.176 7.034 -9.176 1.00 87.50 177 SER A C 1
ATOM 1386 O O . SER A 1 177 ? 13.951 6.129 -8.875 1.00 87.50 177 SER A O 1
ATOM 1388 N N . PHE A 1 178 ? 13.214 7.641 -10.365 1.00 87.31 178 PHE A N 1
ATOM 1389 C CA . PHE A 1 178 ? 14.118 7.208 -11.428 1.00 87.31 178 PHE A CA 1
ATOM 1390 C C . PHE A 1 178 ? 15.588 7.341 -11.024 1.00 87.31 178 PHE A C 1
ATOM 1392 O O . PHE A 1 178 ? 16.349 6.388 -11.160 1.00 87.31 178 PHE A O 1
ATOM 1399 N N . THR A 1 179 ? 15.997 8.497 -10.493 1.00 85.56 179 THR A N 1
ATOM 1400 C CA . THR A 1 179 ? 17.383 8.719 -10.065 1.00 85.56 179 THR A CA 1
ATOM 1401 C C . THR A 1 179 ? 17.766 7.782 -8.921 1.00 85.56 179 THR A C 1
ATOM 1403 O O . THR A 1 179 ? 18.861 7.234 -8.954 1.00 85.56 179 THR A O 1
ATOM 1406 N N . ALA A 1 180 ? 16.881 7.539 -7.947 1.00 86.56 180 ALA A N 1
ATOM 1407 C CA . ALA A 1 180 ? 17.160 6.620 -6.842 1.00 86.56 180 ALA A CA 1
ATOM 1408 C C . ALA A 1 180 ? 17.378 5.171 -7.310 1.00 86.56 180 ALA A C 1
ATOM 1410 O O . ALA A 1 180 ? 18.269 4.489 -6.806 1.00 86.56 180 ALA A O 1
ATOM 1411 N N . ILE A 1 181 ? 16.589 4.704 -8.284 1.00 86.56 181 ILE A N 1
ATOM 1412 C CA . ILE A 1 181 ? 16.762 3.372 -8.882 1.00 86.56 181 ILE A CA 1
ATOM 1413 C C . ILE A 1 181 ? 18.040 3.346 -9.729 1.00 86.56 181 ILE A C 1
ATOM 1415 O O . ILE A 1 181 ? 18.838 2.419 -9.624 1.00 86.56 181 ILE A O 1
ATOM 1419 N N . ASN A 1 182 ? 18.275 4.380 -10.542 1.00 86.12 182 ASN A N 1
ATOM 1420 C CA . ASN A 1 182 ? 19.425 4.439 -11.438 1.00 86.12 182 ASN A CA 1
ATOM 1421 C C . ASN A 1 182 ? 20.760 4.415 -10.675 1.00 86.12 182 ASN A C 1
ATOM 1423 O O . ASN A 1 182 ? 21.643 3.638 -11.043 1.00 86.12 182 ASN A O 1
ATOM 1427 N N . THR A 1 183 ? 20.883 5.208 -9.603 1.00 83.69 183 THR A N 1
ATOM 1428 C CA . THR A 1 183 ? 22.117 5.297 -8.806 1.00 83.69 183 THR A CA 1
ATOM 1429 C C . THR A 1 183 ? 22.390 4.035 -7.996 1.00 83.69 183 THR A C 1
ATOM 1431 O O . THR A 1 183 ? 23.545 3.652 -7.811 1.00 83.69 183 THR A O 1
ATOM 1434 N N . ARG A 1 184 ? 21.337 3.319 -7.576 1.00 84.94 184 ARG A N 1
ATOM 1435 C CA . ARG A 1 184 ? 21.454 2.036 -6.865 1.00 84.94 184 ARG A CA 1
ATOM 1436 C C . ARG A 1 184 ? 22.259 0.996 -7.649 1.00 84.94 184 ARG A C 1
ATOM 1438 O O . ARG A 1 184 ? 22.956 0.190 -7.040 1.00 84.94 184 ARG A O 1
ATOM 1445 N N . TYR A 1 185 ? 22.176 1.012 -8.980 1.00 84.06 185 TYR A N 1
ATOM 1446 C CA . TYR A 1 185 ? 22.858 0.040 -9.840 1.00 84.06 185 TYR A CA 1
ATOM 1447 C C . TYR A 1 185 ? 24.109 0.586 -10.524 1.00 84.06 185 TYR A C 1
ATOM 1449 O O . TYR A 1 185 ? 24.668 -0.096 -11.384 1.00 84.06 185 TYR A O 1
ATOM 1457 N N . ASP A 1 186 ? 24.587 1.778 -10.164 1.00 80.62 186 ASP A N 1
ATOM 1458 C CA . ASP A 1 186 ? 25.752 2.366 -10.825 1.00 80.62 186 ASP A CA 1
ATOM 1459 C C . ASP A 1 186 ? 26.984 1.477 -10.720 1.00 80.62 186 ASP A C 1
ATOM 1461 O O . ASP A 1 186 ? 27.649 1.235 -11.725 1.00 80.62 186 ASP A O 1
ATOM 1465 N N . GLU A 1 187 ? 27.266 0.917 -9.545 1.00 79.25 187 GLU A N 1
ATOM 1466 C CA . GLU A 1 187 ? 28.379 -0.020 -9.375 1.00 79.25 187 GLU A CA 1
ATOM 1467 C C . GLU A 1 187 ? 28.200 -1.246 -10.284 1.00 79.25 187 GLU A C 1
ATOM 1469 O O . GLU A 1 187 ? 29.101 -1.624 -11.039 1.00 79.25 187 GLU A O 1
ATOM 1474 N N . ALA A 1 188 ? 26.995 -1.820 -10.298 1.00 80.56 188 ALA A N 1
ATOM 1475 C CA . ALA A 1 188 ? 26.680 -3.019 -11.063 1.00 80.56 188 ALA A CA 1
ATOM 1476 C C . ALA A 1 188 ? 26.911 -2.843 -12.576 1.00 80.56 188 ALA A C 1
ATOM 1478 O O . ALA A 1 188 ? 27.506 -3.720 -13.210 1.00 80.56 188 ALA A O 1
ATOM 1479 N N . LYS A 1 189 ? 26.536 -1.687 -13.144 1.00 81.81 189 LYS A N 1
ATOM 1480 C CA . LYS A 1 189 ? 26.770 -1.347 -14.564 1.00 81.81 189 LYS A CA 1
ATOM 1481 C C . LYS A 1 189 ? 28.256 -1.411 -14.950 1.00 81.81 189 LYS A C 1
ATOM 1483 O O . LYS A 1 189 ? 28.605 -1.750 -16.088 1.00 81.81 189 LYS A O 1
ATOM 1488 N N . HIS A 1 190 ? 29.152 -1.085 -14.017 1.00 76.69 190 HIS A N 1
ATOM 1489 C CA . HIS A 1 190 ? 30.593 -1.040 -14.268 1.00 76.69 190 HIS A CA 1
ATOM 1490 C C . HIS A 1 190 ? 31.254 -2.412 -14.111 1.00 76.69 190 HIS A C 1
ATOM 1492 O O . HIS A 1 190 ? 32.120 -2.755 -14.924 1.00 76.69 190 HIS A O 1
ATOM 1498 N N . PHE A 1 191 ? 30.824 -3.209 -13.129 1.00 78.31 191 PHE A N 1
ATOM 1499 C CA . PHE A 1 191 ? 31.477 -4.470 -12.768 1.00 78.31 191 PHE A CA 1
ATOM 1500 C C . PHE A 1 191 ? 30.974 -5.703 -13.532 1.00 78.31 191 PHE A C 1
ATOM 1502 O O . PHE A 1 191 ? 31.760 -6.632 -13.738 1.00 78.31 191 PHE A O 1
ATOM 1509 N N . TYR A 1 192 ? 29.720 -5.724 -13.992 1.00 82.06 192 TYR A N 1
ATOM 1510 C CA . TYR A 1 192 ? 29.090 -6.942 -14.523 1.00 82.06 192 TYR A CA 1
ATOM 1511 C C . TYR A 1 192 ? 28.850 -6.926 -16.035 1.00 82.06 192 TYR A C 1
ATOM 1513 O O . TYR A 1 192 ? 28.698 -5.877 -16.651 1.00 82.06 192 TYR A O 1
ATOM 1521 N N . GLN A 1 193 ? 28.866 -8.104 -16.654 1.00 83.75 193 GLN A N 1
ATOM 1522 C CA . GLN A 1 193 ? 28.613 -8.304 -18.077 1.00 83.75 193 GLN A CA 1
ATOM 1523 C C . GLN A 1 193 ? 27.194 -7.874 -18.439 1.00 83.75 193 GLN A C 1
ATOM 1525 O O . GLN A 1 193 ? 26.254 -8.092 -17.677 1.00 83.75 193 GLN A O 1
ATOM 1530 N N . VAL A 1 194 ? 27.064 -7.289 -19.626 1.00 88.19 194 VAL A N 1
ATOM 1531 C CA . VAL A 1 194 ? 25.810 -6.740 -20.142 1.00 88.19 194 VAL A CA 1
ATOM 1532 C C . VAL A 1 194 ? 25.604 -7.222 -21.571 1.00 88.19 194 VAL A C 1
ATOM 1534 O O . VAL A 1 194 ? 26.577 -7.336 -22.322 1.00 88.19 194 VAL A O 1
ATOM 1537 N N . TYR A 1 195 ? 24.357 -7.498 -21.935 1.00 87.50 195 TYR A N 1
ATOM 1538 C CA . TYR A 1 195 ? 23.968 -7.685 -23.329 1.00 87.50 195 TYR A CA 1
ATOM 1539 C C . TYR A 1 195 ? 23.686 -6.341 -24.000 1.00 87.50 195 TYR A C 1
ATOM 1541 O O . TYR A 1 195 ? 23.435 -5.334 -23.332 1.00 87.50 195 TYR A O 1
ATOM 1549 N N . THR A 1 196 ? 23.747 -6.314 -25.330 1.00 87.31 196 THR A N 1
ATOM 1550 C CA . THR A 1 196 ? 23.187 -5.196 -26.100 1.00 87.31 196 THR A CA 1
ATOM 1551 C C . THR A 1 196 ? 21.666 -5.306 -26.137 1.00 87.31 196 THR A C 1
ATOM 1553 O O . THR A 1 196 ? 21.117 -6.394 -25.970 1.00 87.31 196 THR A O 1
ATOM 1556 N N . LEU A 1 197 ? 20.971 -4.192 -26.375 1.00 87.62 197 LEU A N 1
ATOM 1557 C CA . LEU A 1 197 ? 19.513 -4.205 -26.494 1.00 87.62 197 LEU A CA 1
ATOM 1558 C C . LEU A 1 197 ? 19.038 -5.166 -27.600 1.00 87.62 197 LEU A C 1
ATOM 1560 O O . LEU A 1 197 ? 18.103 -5.924 -27.383 1.00 87.62 197 LEU A O 1
ATOM 1564 N N . GLU A 1 198 ? 19.735 -5.193 -28.739 1.00 88.38 198 GLU A N 1
ATOM 1565 C CA . GLU A 1 198 ? 19.477 -6.131 -29.844 1.00 88.38 198 GLU A CA 1
ATOM 1566 C C . GLU A 1 198 ? 19.599 -7.592 -29.400 1.00 88.38 198 GLU A C 1
ATOM 1568 O O . GLU A 1 198 ? 18.694 -8.377 -29.639 1.00 88.38 198 GLU A O 1
ATOM 1573 N N . GLN A 1 199 ? 20.658 -7.946 -28.662 1.00 88.31 199 GLN A N 1
ATOM 1574 C CA . GLN A 1 199 ? 20.831 -9.306 -28.140 1.00 88.31 199 GLN A CA 1
ATOM 1575 C C . GLN A 1 199 ? 19.727 -9.700 -27.159 1.00 88.31 199 GLN A C 1
ATOM 1577 O O . GLN A 1 199 ? 19.320 -10.857 -27.138 1.00 88.31 199 GLN A O 1
ATOM 1582 N N . VAL A 1 200 ? 19.259 -8.761 -26.329 1.00 89.19 200 VAL A N 1
ATOM 1583 C CA . VAL A 1 200 ? 18.130 -9.023 -25.428 1.00 89.19 200 VAL A CA 1
ATOM 1584 C C . VAL A 1 200 ? 16.884 -9.342 -26.246 1.00 89.19 200 VAL A C 1
ATOM 1586 O O . VAL A 1 200 ? 16.246 -10.353 -25.978 1.00 89.19 200 VAL A O 1
ATOM 1589 N N . LEU A 1 201 ? 16.575 -8.533 -27.260 1.00 89.25 201 LEU A N 1
ATOM 1590 C CA . LEU A 1 201 ? 15.421 -8.760 -28.130 1.00 89.25 201 LEU A CA 1
ATOM 1591 C C . LEU A 1 201 ? 15.536 -10.081 -28.899 1.00 89.25 201 LEU A C 1
ATOM 1593 O O . LEU A 1 201 ? 14.581 -10.846 -28.908 1.00 89.25 201 LEU A O 1
ATOM 1597 N N . ASP A 1 202 ? 16.704 -10.398 -29.460 1.00 90.44 202 ASP A N 1
ATOM 1598 C CA . ASP A 1 202 ? 16.938 -11.656 -30.178 1.00 90.44 202 ASP A CA 1
ATOM 1599 C C . ASP A 1 202 ? 16.720 -12.884 -29.281 1.00 90.44 202 ASP A C 1
ATOM 1601 O O . ASP A 1 202 ? 16.145 -13.878 -29.722 1.00 90.44 202 ASP A O 1
ATOM 1605 N N . ILE A 1 203 ? 17.166 -12.831 -28.019 1.00 90.06 203 ILE A N 1
ATOM 1606 C CA . ILE A 1 203 ? 16.958 -13.931 -27.066 1.00 90.06 203 ILE A CA 1
ATOM 1607 C C . ILE A 1 203 ? 15.475 -14.071 -26.723 1.00 90.06 203 ILE A C 1
ATOM 1609 O O . ILE A 1 203 ? 14.971 -15.190 -26.723 1.00 90.06 203 ILE A O 1
ATOM 1613 N N . LEU A 1 204 ? 14.783 -12.962 -26.446 1.00 89.00 204 LEU A N 1
ATOM 1614 C CA . LEU A 1 204 ? 13.353 -12.988 -26.127 1.00 89.00 204 LEU A CA 1
ATOM 1615 C C . LEU A 1 204 ? 12.541 -13.534 -27.310 1.00 89.00 204 LEU A C 1
ATOM 1617 O O . LEU A 1 204 ? 11.791 -14.490 -27.147 1.00 89.00 204 LEU A O 1
ATOM 1621 N N . HIS A 1 205 ? 12.810 -13.052 -28.526 1.00 88.06 205 HIS A N 1
ATOM 1622 C CA . HIS A 1 205 ? 12.171 -13.555 -29.741 1.00 88.06 205 HIS A CA 1
ATOM 1623 C C . HIS A 1 205 ? 12.465 -15.035 -30.019 1.00 88.06 205 HIS A C 1
ATOM 1625 O O . HIS A 1 205 ? 11.629 -15.716 -30.604 1.00 88.06 205 HIS A O 1
ATOM 1631 N N . ALA A 1 206 ? 13.637 -15.544 -29.630 1.00 88.19 206 ALA A N 1
ATOM 1632 C CA . ALA A 1 206 ? 13.968 -16.961 -29.773 1.00 88.19 206 ALA A CA 1
ATOM 1633 C C . ALA A 1 206 ? 13.295 -17.853 -28.713 1.00 88.19 206 ALA A C 1
ATOM 1635 O O . ALA A 1 206 ? 13.112 -19.048 -28.953 1.00 88.19 206 ALA A O 1
ATOM 1636 N N . GLU A 1 207 ? 12.980 -17.303 -27.538 1.00 86.69 207 GLU A N 1
ATOM 1637 C CA . GLU A 1 207 ? 12.251 -17.995 -26.469 1.00 86.69 207 GLU A CA 1
ATOM 1638 C C . GLU A 1 207 ? 10.734 -18.017 -26.734 1.00 86.69 207 GLU A C 1
ATOM 1640 O O . GLU A 1 207 ? 10.048 -18.946 -26.297 1.00 86.69 207 GLU A O 1
ATOM 1645 N N . ASP A 1 208 ? 10.226 -17.041 -27.486 1.00 85.38 208 ASP A N 1
ATOM 1646 C CA . ASP A 1 208 ? 8.809 -16.906 -27.805 1.00 85.38 208 ASP A CA 1
ATOM 1647 C C . ASP A 1 208 ? 8.327 -17.859 -28.900 1.00 85.38 208 ASP A C 1
ATOM 1649 O O . ASP A 1 208 ? 8.989 -18.123 -29.904 1.00 85.38 208 ASP A O 1
ATOM 1653 N N . SER A 1 209 ? 7.094 -18.341 -28.738 1.00 76.88 209 SER A N 1
ATOM 1654 C CA . SER A 1 209 ? 6.364 -18.978 -29.833 1.00 76.88 209 SER A CA 1
ATOM 1655 C C . SER A 1 209 ? 5.852 -17.927 -30.819 1.00 76.88 209 SER A C 1
ATOM 1657 O O . SER A 1 209 ? 5.413 -16.863 -30.389 1.00 76.88 209 SER A O 1
ATOM 1659 N N . GLU A 1 210 ? 5.777 -18.267 -32.110 1.00 72.38 210 GLU A N 1
ATOM 1660 C CA . GLU A 1 210 ? 5.249 -17.381 -33.168 1.00 72.38 210 GLU A CA 1
ATOM 1661 C C . GLU A 1 210 ? 3.834 -16.828 -32.870 1.00 72.38 210 GLU A C 1
ATOM 1663 O O . GLU A 1 210 ? 3.484 -15.753 -33.351 1.00 72.38 210 GLU A O 1
ATOM 1668 N N . ASP A 1 211 ? 3.049 -17.519 -32.033 1.00 73.12 211 ASP A N 1
ATOM 1669 C CA . ASP A 1 211 ? 1.683 -17.146 -31.635 1.00 73.12 211 ASP A CA 1
ATOM 1670 C C . ASP A 1 211 ? 1.585 -16.415 -30.278 1.00 73.12 211 ASP A C 1
ATOM 1672 O O . ASP A 1 211 ? 0.481 -16.223 -29.755 1.00 73.12 211 ASP A O 1
ATOM 1676 N N . TRP A 1 212 ? 2.704 -16.040 -29.646 1.00 77.38 212 TRP A N 1
ATOM 1677 C CA . TRP A 1 212 ? 2.640 -15.417 -28.322 1.00 77.38 212 TRP A CA 1
ATOM 1678 C C . TRP A 1 212 ? 2.050 -14.003 -28.394 1.00 77.38 212 TRP A C 1
ATOM 1680 O O . TRP A 1 212 ? 2.503 -13.134 -29.138 1.00 77.38 212 TRP A O 1
ATOM 1690 N N . ASN A 1 213 ? 1.003 -13.777 -27.599 1.00 78.94 213 ASN A N 1
ATOM 1691 C CA . ASN A 1 213 ? 0.279 -12.516 -27.544 1.00 78.94 213 ASN A CA 1
ATOM 1692 C C . ASN A 1 213 ? 0.506 -11.828 -26.197 1.00 78.94 213 ASN A C 1
ATOM 1694 O O . ASN A 1 213 ? -0.246 -12.052 -25.251 1.00 78.94 213 ASN A O 1
ATOM 1698 N N . TYR A 1 214 ? 1.476 -10.917 -26.174 1.00 82.88 214 TYR A N 1
ATOM 1699 C CA . TYR A 1 214 ? 1.909 -10.180 -24.987 1.00 82.88 214 TYR A CA 1
ATOM 1700 C C . TYR A 1 214 ? 0.917 -9.097 -24.488 1.00 82.88 214 TYR A C 1
ATOM 1702 O O . TYR A 1 214 ? 1.183 -8.372 -23.524 1.00 82.88 214 TYR A O 1
ATOM 1710 N N . SER A 1 215 ? -0.243 -8.933 -25.143 1.00 84.12 215 SER A N 1
ATOM 1711 C CA . SER A 1 215 ? -1.251 -7.926 -24.762 1.00 84.12 215 SER A CA 1
ATOM 1712 C C . SER A 1 215 ? -1.906 -8.200 -23.403 1.00 84.12 215 SER A C 1
ATOM 1714 O O . SER A 1 215 ? -2.372 -7.264 -22.737 1.00 84.12 215 SER A O 1
ATOM 1716 N N . VAL A 1 216 ? -1.946 -9.469 -22.981 1.00 84.88 216 VAL A N 1
ATOM 1717 C CA . VAL A 1 216 ? -2.522 -9.884 -21.697 1.00 84.88 216 VAL A CA 1
ATOM 1718 C C . VAL A 1 216 ? -1.603 -9.453 -20.560 1.00 84.88 216 VAL A C 1
ATOM 1720 O O . VAL A 1 216 ? -2.071 -8.830 -19.610 1.00 84.88 216 VAL A O 1
ATOM 1723 N N . GLU A 1 217 ? -0.305 -9.686 -20.710 1.00 85.94 217 GLU A N 1
ATOM 1724 C CA . GLU A 1 217 ? 0.756 -9.353 -19.765 1.00 85.94 217 GLU A CA 1
ATOM 1725 C C . GLU A 1 217 ? 0.855 -7.832 -19.586 1.00 85.94 217 GLU A C 1
ATOM 1727 O O . GLU A 1 217 ? 0.860 -7.328 -18.462 1.00 85.94 217 GLU A O 1
ATOM 1732 N N . ILE A 1 218 ? 0.803 -7.064 -20.684 1.00 86.69 218 ILE A N 1
ATOM 1733 C CA . ILE A 1 218 ? 0.713 -5.596 -20.606 1.00 86.69 218 ILE A CA 1
ATOM 1734 C C . ILE A 1 218 ? -0.532 -5.189 -19.817 1.00 86.69 218 ILE A C 1
ATOM 1736 O O . ILE A 1 218 ? -0.464 -4.350 -18.919 1.00 86.69 218 ILE A O 1
ATOM 1740 N N . LYS A 1 219 ? -1.698 -5.760 -20.142 1.00 87.19 219 LYS A N 1
ATOM 1741 C CA . LYS A 1 219 ? -2.942 -5.420 -19.444 1.00 87.19 219 LYS A CA 1
ATOM 1742 C C . LYS A 1 219 ? -2.845 -5.730 -17.952 1.00 87.19 219 LYS A C 1
ATOM 1744 O O . LYS A 1 219 ? -3.319 -4.925 -17.153 1.00 87.19 219 LYS A O 1
ATOM 1749 N N . GLU A 1 220 ? -2.239 -6.851 -17.586 1.00 88.25 220 GLU A N 1
ATOM 1750 C CA . GLU A 1 220 ? -2.001 -7.224 -16.198 1.00 88.25 220 GLU A CA 1
ATOM 1751 C C . GLU A 1 220 ? -1.140 -6.188 -15.470 1.00 88.25 220 GLU A C 1
ATOM 1753 O O . GLU A 1 220 ? -1.571 -5.688 -14.431 1.00 88.25 220 GLU A O 1
ATOM 1758 N N . HIS A 1 221 ? -0.002 -5.779 -16.038 1.00 85.94 221 HIS A N 1
ATOM 1759 C CA . HIS A 1 221 ? 0.864 -4.761 -15.432 1.00 85.94 221 HIS A CA 1
ATOM 1760 C C . HIS A 1 221 ? 0.132 -3.438 -15.167 1.00 85.94 221 HIS A C 1
ATOM 1762 O O . HIS A 1 221 ? 0.237 -2.867 -14.077 1.00 85.94 221 HIS A O 1
ATOM 1768 N N . PHE A 1 222 ? -0.660 -2.962 -16.132 1.00 87.38 222 PHE A N 1
ATOM 1769 C CA . PHE A 1 222 ? -1.443 -1.736 -15.962 1.00 87.38 222 PHE A CA 1
ATOM 1770 C C . PHE A 1 222 ? -2.538 -1.890 -14.894 1.00 87.38 222 PHE A C 1
ATOM 1772 O O . PHE A 1 222 ? -2.695 -1.002 -14.056 1.00 87.38 222 PHE A O 1
ATOM 1779 N N . MET A 1 223 ? -3.252 -3.024 -14.865 1.00 88.56 223 MET A N 1
ATOM 1780 C CA . MET A 1 223 ? -4.269 -3.290 -13.836 1.00 88.56 223 MET A CA 1
ATOM 1781 C C . MET A 1 223 ? -3.655 -3.389 -12.434 1.00 88.56 223 MET A C 1
ATOM 1783 O O . MET A 1 223 ? -4.212 -2.853 -11.479 1.00 88.56 223 MET A O 1
ATOM 1787 N N . GLN A 1 224 ? -2.501 -4.043 -12.288 1.00 87.44 224 GLN A N 1
ATOM 1788 C CA . GLN A 1 224 ? -1.801 -4.137 -11.005 1.00 87.44 224 GLN A CA 1
ATOM 1789 C C . GLN A 1 224 ? -1.355 -2.755 -10.500 1.00 87.44 224 GLN A C 1
ATOM 1791 O O . GLN A 1 224 ? -1.527 -2.448 -9.318 1.00 87.44 224 GLN A O 1
ATOM 1796 N N . SER A 1 225 ? -0.839 -1.901 -11.391 1.00 85.00 225 SER A N 1
ATOM 1797 C CA . SER A 1 225 ? -0.469 -0.517 -11.067 1.00 85.00 225 SER A CA 1
ATOM 1798 C C . SER A 1 225 ? -1.673 0.301 -10.578 1.00 85.00 225 SER A C 1
ATOM 1800 O O . SER A 1 225 ? -1.607 0.934 -9.520 1.00 85.00 225 SER A O 1
ATOM 1802 N N . GLU A 1 226 ? -2.810 0.213 -11.277 1.00 86.81 226 GLU A N 1
ATOM 1803 C CA . GLU A 1 226 ? -4.055 0.889 -10.890 1.00 86.81 226 GLU A CA 1
ATOM 1804 C C . GLU A 1 226 ? -4.572 0.398 -9.529 1.00 86.81 226 GLU A C 1
ATOM 1806 O O . GLU A 1 226 ? -4.907 1.202 -8.656 1.00 86.81 226 GLU A O 1
ATOM 1811 N N . ILE A 1 227 ? -4.558 -0.919 -9.291 1.00 89.06 227 ILE A N 1
ATOM 1812 C CA . ILE A 1 227 ? -4.918 -1.505 -7.993 1.00 89.06 227 ILE A CA 1
ATOM 1813 C C . ILE A 1 227 ? -4.034 -0.936 -6.876 1.00 89.06 227 ILE A C 1
ATOM 1815 O O . ILE A 1 227 ? -4.538 -0.615 -5.798 1.00 89.06 227 ILE A O 1
ATOM 1819 N N . ASN A 1 228 ? -2.728 -0.800 -7.107 1.00 86.88 228 ASN A N 1
ATOM 1820 C CA . ASN A 1 228 ? -1.802 -0.268 -6.108 1.00 86.88 228 ASN A CA 1
ATOM 1821 C C . ASN A 1 228 ? -2.042 1.224 -5.827 1.00 86.88 228 ASN A C 1
ATOM 1823 O O . ASN A 1 228 ? -2.023 1.629 -4.662 1.00 86.88 228 ASN A O 1
ATOM 1827 N N . GLN A 1 229 ? -2.332 2.032 -6.854 1.00 85.06 229 GLN A N 1
ATOM 1828 C CA . GLN A 1 229 ? -2.736 3.431 -6.666 1.00 85.06 229 GLN A CA 1
ATOM 1829 C C . GLN A 1 229 ? -4.023 3.536 -5.845 1.00 85.06 229 GLN A C 1
ATOM 1831 O O . GLN A 1 229 ? -4.066 4.276 -4.862 1.00 85.06 229 GLN A O 1
ATOM 1836 N N . LEU A 1 230 ? -5.047 2.757 -6.205 1.00 89.69 230 LEU A N 1
ATOM 1837 C CA . LEU A 1 230 ? -6.328 2.754 -5.503 1.00 89.69 230 LEU A CA 1
ATOM 1838 C C . LEU A 1 230 ? -6.170 2.331 -4.041 1.00 89.69 230 LEU A C 1
ATOM 1840 O O . LEU A 1 230 ? -6.717 2.991 -3.161 1.00 89.69 230 LEU A O 1
ATOM 1844 N N . LYS A 1 231 ? -5.374 1.292 -3.755 1.00 91.56 231 LYS A N 1
ATOM 1845 C CA . LYS A 1 231 ? -5.054 0.885 -2.376 1.00 91.56 231 LYS A CA 1
ATOM 1846 C C . LYS A 1 231 ? -4.438 2.031 -1.575 1.00 91.56 231 LYS A C 1
ATOM 1848 O O . LYS A 1 231 ? -4.922 2.332 -0.488 1.00 91.56 231 LYS A O 1
ATOM 1853 N N . LYS A 1 232 ? -3.439 2.719 -2.136 1.00 88.50 232 LYS A N 1
ATOM 1854 C CA . LYS A 1 232 ? -2.784 3.861 -1.481 1.00 88.50 232 LYS A CA 1
ATOM 1855 C C . LYS A 1 232 ? -3.761 5.009 -1.212 1.00 88.50 232 LYS A C 1
ATOM 1857 O O . LYS A 1 232 ? -3.720 5.608 -0.140 1.00 88.50 232 LYS A O 1
ATOM 1862 N N . SER A 1 233 ? -4.661 5.308 -2.150 1.00 89.50 233 SER A N 1
ATOM 1863 C CA . SER A 1 233 ? -5.706 6.319 -1.945 1.00 89.50 233 SER A CA 1
ATOM 1864 C C . SER A 1 233 ? -6.705 5.916 -0.859 1.00 89.50 233 SER A C 1
ATOM 1866 O O . SER A 1 233 ? -7.078 6.754 -0.041 1.00 89.50 233 SER A O 1
ATOM 1868 N N . ILE A 1 234 ? -7.112 4.644 -0.807 1.00 94.00 234 ILE A N 1
ATOM 1869 C CA . ILE A 1 234 ? -7.998 4.126 0.246 1.00 94.00 234 ILE A CA 1
ATOM 1870 C C . ILE A 1 234 ? -7.328 4.247 1.616 1.00 94.00 234 ILE A C 1
ATOM 1872 O O . ILE A 1 234 ? -7.962 4.718 2.557 1.00 94.00 234 ILE A O 1
ATOM 1876 N N . GLU A 1 235 ? -6.053 3.876 1.737 1.00 94.12 235 GLU A N 1
ATOM 1877 C CA . GLU A 1 235 ? -5.289 4.014 2.983 1.00 94.12 235 GLU A CA 1
ATOM 1878 C C . GLU A 1 235 ? -5.217 5.472 3.448 1.00 94.12 235 GLU A C 1
ATOM 1880 O O . GLU A 1 235 ? -5.452 5.755 4.621 1.00 94.12 235 GLU A O 1
ATOM 1885 N N . GLN A 1 236 ? -4.956 6.408 2.530 1.00 92.81 236 GLN A N 1
ATOM 1886 C CA . GLN A 1 236 ? -4.919 7.841 2.837 1.00 92.81 236 GLN A CA 1
ATOM 1887 C C . GLN A 1 236 ? -6.273 8.360 3.328 1.00 92.81 236 GLN A C 1
ATOM 1889 O O . GLN A 1 236 ? -6.338 8.981 4.386 1.00 92.81 236 GLN A O 1
ATOM 1894 N N . ILE A 1 237 ? -7.354 8.069 2.600 1.00 94.50 237 ILE A N 1
ATOM 1895 C CA . ILE A 1 237 ? -8.708 8.505 2.972 1.00 94.50 237 ILE A CA 1
ATOM 1896 C C . ILE A 1 237 ? -9.129 7.882 4.306 1.00 94.50 237 ILE A C 1
ATOM 1898 O O . ILE A 1 237 ? -9.723 8.561 5.140 1.00 94.50 237 ILE A O 1
ATOM 1902 N N . THR A 1 238 ? -8.801 6.610 4.534 1.00 95.25 238 THR A N 1
ATOM 1903 C CA . THR A 1 238 ? -9.098 5.922 5.798 1.00 95.25 238 THR A CA 1
ATOM 1904 C C . THR A 1 238 ? -8.340 6.576 6.953 1.00 95.25 238 THR A C 1
ATOM 1906 O O . THR A 1 238 ? -8.951 6.925 7.957 1.00 95.25 238 THR A O 1
ATOM 1909 N N . ALA A 1 239 ? -7.043 6.852 6.787 1.00 94.19 239 ALA A N 1
ATOM 1910 C CA . ALA A 1 239 ? -6.238 7.526 7.804 1.00 94.19 239 ALA A CA 1
ATOM 1911 C C . ALA A 1 239 ? -6.732 8.953 8.103 1.00 94.19 239 ALA A C 1
ATOM 1913 O O . ALA A 1 239 ? -6.737 9.388 9.257 1.00 94.19 239 ALA A O 1
ATOM 1914 N N . GLU A 1 240 ? -7.164 9.693 7.080 1.00 94.94 240 GLU A N 1
ATOM 1915 C CA . GLU A 1 240 ? -7.782 11.007 7.258 1.00 94.94 240 GLU A CA 1
ATOM 1916 C C . GLU A 1 240 ? -9.123 10.905 7.989 1.00 94.94 240 GLU A C 1
ATOM 1918 O O . GLU A 1 240 ? -9.357 11.658 8.935 1.00 94.94 240 GLU A O 1
ATOM 1923 N N . SER A 1 241 ? -9.978 9.960 7.596 1.00 94.25 241 SER A N 1
ATOM 1924 C CA . SER A 1 241 ? -11.259 9.690 8.252 1.00 94.25 241 SER A CA 1
ATOM 1925 C C . SER A 1 241 ? -11.066 9.350 9.729 1.00 94.25 241 SER A C 1
ATOM 1927 O O . SER A 1 241 ? -11.704 9.962 10.584 1.00 94.25 241 SER A O 1
ATOM 1929 N N . ASP A 1 242 ? -10.139 8.447 10.049 1.00 92.19 242 ASP A N 1
ATOM 1930 C CA . ASP A 1 242 ? -9.828 8.045 11.423 1.00 92.19 242 ASP A CA 1
ATOM 1931 C C . ASP A 1 242 ? -9.306 9.222 12.251 1.00 92.19 242 ASP A C 1
ATOM 1933 O O . ASP A 1 242 ? -9.712 9.420 13.399 1.00 92.19 242 ASP A O 1
ATOM 1937 N N . LYS A 1 243 ? -8.449 10.062 11.658 1.00 94.12 243 LYS A N 1
ATOM 1938 C CA . LYS A 1 243 ? -7.953 11.283 12.300 1.00 94.12 243 LYS A CA 1
ATOM 1939 C C . LYS A 1 243 ? -9.096 12.243 12.627 1.00 94.12 243 LYS A C 1
ATOM 1941 O O . LYS A 1 243 ? -9.184 12.724 13.758 1.00 94.12 243 LYS A O 1
ATOM 1946 N N . TRP A 1 244 ? -9.965 12.531 11.658 1.00 94.06 244 TRP A N 1
ATOM 1947 C CA . TRP A 1 244 ? -11.102 13.429 11.860 1.00 94.06 244 TRP A CA 1
ATOM 1948 C C . TRP A 1 244 ? -12.096 12.867 12.869 1.00 94.06 244 TRP A C 1
ATOM 1950 O O . TRP A 1 244 ? -12.557 13.604 13.740 1.00 94.06 244 TRP A O 1
ATOM 1960 N N . HIS A 1 245 ? -12.371 11.567 12.807 1.00 91.19 245 HIS A N 1
ATOM 1961 C CA . HIS A 1 245 ? -13.229 10.893 13.768 1.00 91.19 245 HIS A CA 1
ATOM 1962 C C . HIS A 1 245 ? -12.640 10.940 15.182 1.00 91.19 245 HIS A C 1
ATOM 1964 O O . HIS A 1 245 ? -13.358 11.249 16.127 1.00 91.19 245 HIS A O 1
ATOM 1970 N N . SER A 1 246 ? -11.328 10.740 15.341 1.00 90.25 246 SER A N 1
ATOM 1971 C CA . SER A 1 246 ? -10.658 10.873 16.638 1.00 90.25 246 SER A CA 1
ATOM 1972 C C . SER A 1 246 ? -10.739 12.297 17.194 1.00 90.25 246 SER A C 1
ATOM 1974 O O . SER A 1 246 ? -10.953 12.462 18.394 1.00 90.25 246 SER A O 1
ATOM 1976 N N . MET A 1 247 ? -10.567 13.323 16.354 1.00 92.25 247 MET A N 1
ATOM 1977 C CA . MET A 1 247 ? -10.712 14.722 16.776 1.00 92.25 247 MET A CA 1
ATOM 1978 C C . MET A 1 247 ? -12.157 15.042 17.168 1.00 92.25 247 MET A C 1
ATOM 1980 O O . MET A 1 247 ? -12.400 15.694 18.185 1.00 92.25 247 MET A O 1
ATOM 1984 N N . TYR A 1 248 ? -13.119 14.568 16.378 1.00 93.25 248 TYR A N 1
ATOM 1985 C CA . TYR A 1 248 ? -14.539 14.697 16.680 1.00 93.25 248 TYR A CA 1
ATOM 1986 C C . TYR A 1 248 ? -14.888 14.017 18.008 1.00 93.25 248 TYR A C 1
ATOM 1988 O O . TYR A 1 248 ? -15.474 14.654 18.874 1.00 93.25 248 TYR A O 1
ATOM 1996 N N . ALA A 1 249 ? -14.472 12.766 18.210 1.00 90.81 249 ALA A N 1
ATOM 1997 C CA . ALA A 1 249 ? -14.752 12.027 19.433 1.00 90.81 249 ALA A CA 1
ATOM 1998 C C . ALA A 1 249 ? -14.155 12.722 20.665 1.00 90.81 249 ALA A C 1
ATOM 2000 O O . ALA A 1 249 ? -14.863 12.933 21.643 1.00 90.81 249 ALA A O 1
ATOM 2001 N N . ASP A 1 250 ? -12.889 13.150 20.615 1.00 90.19 250 ASP A N 1
ATOM 2002 C CA . ASP A 1 250 ? -12.247 13.859 21.732 1.00 90.19 250 ASP A CA 1
ATOM 2003 C C . ASP A 1 250 ? -12.963 15.176 22.078 1.00 90.19 250 ASP A C 1
ATOM 2005 O O . ASP A 1 250 ? -13.241 15.458 23.244 1.00 90.19 250 ASP A O 1
ATOM 2009 N N . THR A 1 251 ? -13.311 15.975 21.066 1.00 91.88 251 THR A N 1
ATOM 2010 C CA . THR A 1 251 ? -14.031 17.241 21.275 1.00 91.88 251 THR A CA 1
ATOM 2011 C C . THR A 1 251 ? -15.453 17.023 21.785 1.00 91.88 251 THR A C 1
ATOM 2013 O O . THR A 1 251 ? -15.889 17.735 22.690 1.00 91.88 251 THR A O 1
ATOM 2016 N N . TRP A 1 252 ? -16.158 16.019 21.263 1.00 92.81 252 TRP A N 1
ATOM 2017 C CA . TRP A 1 252 ? -17.507 15.667 21.691 1.00 92.81 252 TRP A CA 1
ATOM 2018 C C . TRP A 1 252 ? -17.531 15.155 23.135 1.00 92.81 252 TRP A C 1
ATOM 2020 O O . TRP A 1 252 ? -18.366 15.597 23.921 1.00 92.81 252 TRP A O 1
ATOM 2030 N N . LEU A 1 253 ? -16.590 14.282 23.515 1.00 90.75 253 LEU A N 1
ATOM 2031 C CA . LEU A 1 253 ? -16.474 13.764 24.883 1.00 90.75 253 LEU A CA 1
ATOM 2032 C C . LEU A 1 253 ? -16.194 14.893 25.883 1.00 90.75 253 LEU A C 1
ATOM 2034 O O . LEU A 1 253 ? -16.840 14.962 26.920 1.00 90.75 253 LEU A O 1
ATOM 2038 N N . LYS A 1 254 ? -15.294 15.824 25.543 1.00 90.06 254 LYS A N 1
ATOM 2039 C CA . LYS A 1 254 ? -15.005 17.004 26.378 1.00 90.06 254 LYS A CA 1
ATOM 2040 C C . LYS A 1 254 ? -16.203 17.938 26.518 1.00 90.06 254 LYS A C 1
ATOM 2042 O O . LYS A 1 254 ? -16.415 18.495 27.589 1.00 90.06 254 LYS A O 1
ATOM 2047 N N . HIS A 1 255 ? -16.967 18.135 25.446 1.00 91.81 255 HIS A N 1
ATOM 2048 C CA . HIS A 1 255 ? -18.161 18.978 25.481 1.00 91.81 255 HIS A CA 1
ATOM 2049 C C . HIS A 1 255 ? -19.261 18.381 26.369 1.00 91.81 255 HIS A C 1
ATOM 2051 O O . HIS A 1 255 ? -19.946 19.119 27.069 1.00 91.81 255 HIS A O 1
ATOM 2057 N N . ASN A 1 256 ? -19.420 17.056 26.355 1.00 90.12 256 ASN A N 1
ATOM 2058 C CA . ASN A 1 256 ? -20.462 16.345 27.102 1.00 90.12 256 ASN A CA 1
ATOM 2059 C C . ASN A 1 256 ? -19.918 15.682 28.382 1.00 90.12 256 ASN A C 1
ATOM 2061 O O . ASN A 1 256 ? -20.484 14.703 28.867 1.00 90.12 256 ASN A O 1
ATOM 2065 N N . ASP A 1 257 ? -18.817 16.208 28.931 1.00 90.19 257 ASP A N 1
ATOM 2066 C CA . ASP A 1 257 ? -18.079 15.594 30.041 1.00 90.19 257 ASP A CA 1
ATOM 2067 C C . ASP A 1 257 ? -18.958 15.328 31.270 1.00 90.19 257 ASP A C 1
ATOM 2069 O O . ASP A 1 257 ? -18.866 14.261 31.876 1.00 90.19 257 ASP A O 1
ATOM 2073 N N . GLU A 1 258 ? -19.828 16.274 31.628 1.00 89.75 258 GLU A N 1
ATOM 2074 C CA . GLU A 1 258 ? -20.716 16.153 32.788 1.00 89.75 258 GLU A CA 1
ATOM 2075 C C . GLU A 1 258 ? -21.730 15.013 32.617 1.00 89.75 258 GLU A C 1
ATOM 2077 O O . GLU A 1 258 ? -21.887 14.186 33.518 1.00 89.75 258 GLU A O 1
ATOM 2082 N N . GLU A 1 259 ? -22.377 14.931 31.449 1.00 88.56 259 GLU A N 1
ATOM 2083 C CA . GLU A 1 259 ? -23.367 13.893 31.133 1.00 88.56 259 GLU A CA 1
ATOM 2084 C C . GLU A 1 259 ? -22.720 12.504 31.133 1.00 88.56 259 GLU A C 1
ATOM 2086 O O . GLU A 1 259 ? -23.217 11.574 31.773 1.00 88.56 259 GLU A O 1
ATOM 2091 N N . ILE A 1 260 ? -21.568 12.378 30.471 1.00 88.38 260 ILE A N 1
ATOM 2092 C CA . ILE A 1 260 ? -20.826 11.119 30.373 1.00 88.38 260 ILE A CA 1
ATOM 2093 C C . ILE A 1 260 ? -20.305 10.700 31.745 1.00 88.38 260 ILE A C 1
ATOM 2095 O O . ILE A 1 260 ? -20.450 9.541 32.132 1.00 88.38 260 ILE A O 1
ATOM 2099 N N . SER A 1 261 ? -19.718 11.633 32.501 1.00 87.75 261 SER A N 1
ATOM 2100 C CA . SER A 1 261 ? -19.190 11.354 33.837 1.00 87.75 261 SER A CA 1
ATOM 2101 C C . SER A 1 261 ? -20.294 10.890 34.783 1.00 87.75 261 SER A C 1
ATOM 2103 O O . SER A 1 261 ? -20.072 9.954 35.554 1.00 87.75 261 SER A O 1
ATOM 2105 N N . GLY A 1 262 ? -21.482 11.498 34.705 1.00 88.94 262 GLY A N 1
ATOM 2106 C CA . GLY A 1 262 ? -22.661 11.080 35.460 1.00 88.94 262 GLY A CA 1
ATOM 2107 C C . GLY A 1 262 ? -23.098 9.661 35.098 1.00 88.94 262 GLY A C 1
ATOM 2108 O O . GLY A 1 262 ? -23.086 8.776 35.956 1.00 88.94 262 GLY A O 1
ATOM 2109 N N . ALA A 1 263 ? -23.390 9.419 33.817 1.00 87.56 263 ALA A N 1
ATOM 2110 C CA . ALA A 1 263 ? -23.851 8.118 33.332 1.00 87.56 263 ALA A CA 1
ATOM 2111 C C . ALA A 1 263 ? -22.843 6.989 33.622 1.00 87.56 263 ALA A C 1
ATOM 2113 O O . ALA A 1 263 ? -23.214 5.896 34.060 1.00 87.56 263 ALA A O 1
ATOM 2114 N N . PHE A 1 264 ? -21.548 7.254 33.431 1.00 86.88 264 PHE A N 1
ATOM 2115 C CA . PHE A 1 264 ? -20.491 6.278 33.681 1.00 86.88 264 PHE A CA 1
ATOM 2116 C C . PHE A 1 264 ? -20.314 5.989 35.176 1.00 86.88 264 PHE A C 1
ATOM 2118 O O . PHE A 1 264 ? -20.143 4.833 35.559 1.00 86.88 264 PHE A O 1
ATOM 2125 N N . SER A 1 265 ? -20.409 7.006 36.040 1.00 87.50 265 SER A N 1
ATOM 2126 C CA . SER A 1 265 ? -20.340 6.817 37.497 1.00 87.50 265 SER A CA 1
ATOM 2127 C C . SER A 1 265 ? -21.516 5.991 38.020 1.00 87.50 265 SER A C 1
ATOM 2129 O O . SER A 1 265 ? -21.327 5.097 38.848 1.00 87.50 265 SER A O 1
ATOM 2131 N N . GLU A 1 266 ? -22.724 6.235 37.506 1.00 90.12 266 GLU A N 1
ATOM 2132 C CA . GLU A 1 266 ? -23.900 5.420 37.822 1.00 90.12 266 GLU A CA 1
ATOM 2133 C C . GLU A 1 266 ? -23.688 3.958 37.417 1.00 90.12 266 GLU A C 1
ATOM 2135 O O . GLU A 1 266 ? -23.896 3.054 38.232 1.00 90.12 266 GLU A O 1
ATOM 2140 N N . PHE A 1 267 ? -23.201 3.715 36.198 1.00 89.94 267 PHE A N 1
ATOM 2141 C CA . PHE A 1 267 ? -22.888 2.368 35.726 1.00 89.94 267 PHE A CA 1
ATOM 2142 C C . PHE A 1 267 ? -21.811 1.677 36.573 1.00 89.94 267 PHE A C 1
ATOM 2144 O O . PHE A 1 267 ? -21.992 0.519 36.955 1.00 89.94 267 PHE A O 1
ATOM 2151 N N . LEU A 1 268 ? -20.725 2.373 36.924 1.00 87.94 268 LEU A N 1
ATOM 2152 C CA . LEU A 1 268 ? -19.677 1.829 37.791 1.00 87.94 268 LEU A CA 1
ATOM 2153 C C . LEU A 1 268 ? -20.227 1.440 39.164 1.00 87.94 268 LEU A C 1
ATOM 2155 O O . LEU A 1 268 ? -19.965 0.336 39.637 1.00 87.94 268 LEU A O 1
ATOM 2159 N N . SER A 1 269 ? -21.048 2.296 39.775 1.00 90.81 269 SER A N 1
ATOM 2160 C CA . SER A 1 269 ? -21.667 1.999 41.071 1.00 90.81 269 SER A CA 1
ATOM 2161 C C . SER A 1 269 ? -22.570 0.757 41.011 1.00 90.81 269 SER A C 1
ATOM 2163 O O . SER A 1 269 ? -22.536 -0.093 41.906 1.00 90.81 269 SER A O 1
ATOM 2165 N N . PHE A 1 270 ? -23.324 0.604 39.916 1.00 92.50 270 PHE A N 1
ATOM 2166 C CA . PHE A 1 270 ? -24.167 -0.559 39.653 1.00 92.50 270 PHE A CA 1
ATOM 2167 C C . PHE A 1 270 ? -23.338 -1.833 39.448 1.00 92.50 270 PHE A C 1
ATOM 2169 O O . PHE A 1 270 ? -23.663 -2.889 40.005 1.00 92.50 270 PHE A O 1
ATOM 2176 N N . LYS A 1 271 ? -22.248 -1.736 38.681 1.00 92.06 271 LYS A N 1
ATOM 2177 C CA . LYS A 1 271 ? -21.315 -2.836 38.439 1.00 92.06 271 LYS A CA 1
ATOM 2178 C C . LYS A 1 271 ? -20.670 -3.299 39.743 1.00 92.06 271 LYS A C 1
ATOM 2180 O O . LYS A 1 271 ? -20.767 -4.478 40.066 1.00 92.06 271 LYS A O 1
ATOM 2185 N N . GLU A 1 272 ? -20.123 -2.383 40.541 1.00 92.56 272 GLU A N 1
ATOM 2186 C CA . GLU A 1 272 ? -19.525 -2.706 41.841 1.00 92.56 272 GLU A CA 1
ATOM 2187 C C . GLU A 1 272 ? -20.527 -3.356 42.802 1.00 92.56 272 GLU A C 1
ATOM 2189 O O . GLU A 1 272 ? -20.198 -4.305 43.515 1.00 92.56 272 GLU A O 1
ATOM 2194 N N . HIS A 1 273 ? -21.761 -2.846 42.857 1.00 94.50 273 HIS A N 1
ATOM 2195 C CA . HIS A 1 273 ? -22.810 -3.448 43.676 1.00 94.50 273 HIS A CA 1
ATOM 2196 C C . HIS A 1 273 ? -23.085 -4.894 43.243 1.00 94.50 273 HIS A C 1
ATOM 2198 O O . HIS A 1 273 ? -23.122 -5.798 44.078 1.00 94.50 273 HIS A O 1
ATOM 2204 N N . THR A 1 274 ? -23.213 -5.120 41.937 1.00 93.06 274 THR A N 1
ATOM 2205 C CA . THR A 1 274 ? -23.480 -6.443 41.366 1.00 93.06 274 THR A CA 1
ATOM 2206 C C . THR A 1 274 ? -22.312 -7.410 41.586 1.00 93.06 274 THR A C 1
ATOM 2208 O O . THR A 1 274 ? -22.521 -8.565 41.954 1.00 93.06 274 THR A O 1
ATOM 2211 N N . GLU A 1 275 ? -21.070 -6.941 41.457 1.00 93.31 275 GLU A N 1
ATOM 2212 C CA . GLU A 1 275 ? -19.866 -7.727 41.751 1.00 93.31 275 GLU A CA 1
ATOM 2213 C C . GLU A 1 275 ? -19.812 -8.158 43.224 1.00 93.31 275 GLU A C 1
ATOM 2215 O O . GLU A 1 275 ? -19.518 -9.318 43.521 1.00 93.31 275 GLU A O 1
ATOM 2220 N N . ARG A 1 276 ? -20.183 -7.272 44.161 1.00 94.38 276 ARG A N 1
ATOM 2221 C CA . ARG A 1 276 ? -20.284 -7.619 45.591 1.00 94.38 276 ARG A CA 1
ATOM 2222 C C . ARG A 1 276 ? -21.339 -8.699 45.850 1.00 94.38 276 ARG A C 1
ATOM 2224 O O . ARG A 1 276 ? -21.111 -9.579 46.686 1.00 94.38 276 ARG A O 1
ATOM 2231 N N . GLU A 1 277 ? -22.474 -8.661 45.151 1.00 94.75 277 GLU A N 1
ATOM 2232 C CA . GLU A 1 277 ? -23.501 -9.709 45.238 1.00 94.75 277 GLU A CA 1
ATOM 2233 C C . GLU A 1 277 ? -22.986 -11.053 44.709 1.00 94.75 277 GLU A C 1
ATOM 2235 O O . GLU A 1 277 ? -23.119 -12.078 45.387 1.00 94.75 277 GLU A O 1
ATOM 2240 N N . ILE A 1 278 ? -22.329 -11.049 43.545 1.00 94.00 278 ILE A N 1
ATOM 2241 C CA . ILE A 1 278 ? -21.700 -12.240 42.959 1.00 94.00 278 ILE A CA 1
ATOM 2242 C C . ILE A 1 278 ? -20.660 -12.826 43.923 1.00 94.00 278 ILE A C 1
ATOM 2244 O O . ILE A 1 278 ? -20.634 -14.038 44.160 1.00 94.00 278 ILE A O 1
ATOM 2248 N N . ASP A 1 279 ? -19.840 -11.986 44.553 1.00 94.75 279 ASP A N 1
ATOM 2249 C CA . ASP A 1 279 ? -18.857 -12.408 45.551 1.00 94.75 279 ASP A CA 1
ATOM 2250 C C . ASP A 1 279 ? -19.496 -13.041 46.789 1.00 94.75 279 ASP A C 1
ATOM 2252 O O . ASP A 1 279 ? -18.982 -14.028 47.335 1.00 94.75 279 ASP A O 1
ATOM 2256 N N . LEU A 1 280 ? -20.633 -12.511 47.239 1.00 95.50 280 LEU A N 1
ATOM 2257 C CA . LEU A 1 280 ? -21.387 -13.073 48.353 1.00 95.50 280 LEU A CA 1
ATOM 2258 C C . LEU A 1 280 ? -21.942 -14.460 47.998 1.00 95.50 280 LEU A C 1
ATOM 2260 O O . LEU A 1 280 ? -21.779 -15.403 48.783 1.00 95.50 280 LEU A O 1
ATOM 2264 N N . ILE A 1 281 ? -22.501 -14.621 46.796 1.00 94.06 281 ILE A N 1
ATOM 2265 C CA . ILE A 1 281 ? -22.968 -15.916 46.280 1.00 94.06 281 ILE A CA 1
ATOM 2266 C C . ILE A 1 281 ? -21.792 -16.895 46.148 1.00 94.06 281 ILE A C 1
ATOM 2268 O O . ILE A 1 281 ? -21.878 -18.055 46.561 1.00 94.06 281 ILE A O 1
ATOM 2272 N N . ASN A 1 282 ? -20.641 -16.441 45.656 1.00 93.44 282 ASN A N 1
ATOM 2273 C CA . ASN A 1 282 ? -19.438 -17.263 45.555 1.00 93.44 282 ASN A CA 1
ATOM 2274 C C . ASN A 1 282 ? -18.919 -17.709 46.930 1.00 93.44 282 ASN A C 1
ATOM 2276 O O . ASN A 1 282 ? -18.517 -18.868 47.091 1.00 93.44 282 ASN A O 1
ATOM 2280 N N . LYS A 1 283 ? -18.979 -16.849 47.954 1.00 94.62 283 LYS A N 1
ATOM 2281 C CA . LYS A 1 283 ? -18.682 -17.234 49.346 1.00 94.62 283 LYS A CA 1
ATOM 2282 C C . LYS A 1 283 ? -19.655 -18.305 49.851 1.00 94.62 283 LYS A C 1
ATOM 2284 O O . LYS A 1 283 ? -19.207 -19.262 50.484 1.00 94.62 283 LYS A O 1
ATOM 2289 N N . GLN A 1 284 ? -20.949 -18.206 49.540 1.00 92.94 284 GLN A N 1
ATOM 2290 C CA . GLN A 1 284 ? -21.937 -19.240 49.882 1.00 92.94 284 GLN A CA 1
ATOM 2291 C C . GLN A 1 284 ? -21.642 -20.573 49.178 1.00 92.94 284 GLN A C 1
ATOM 2293 O O . GLN A 1 284 ? -21.601 -21.617 49.830 1.00 92.94 284 GLN A O 1
ATOM 2298 N N . LYS A 1 285 ? -21.324 -20.549 47.878 1.00 93.31 285 LYS A N 1
ATOM 2299 C CA . LYS A 1 285 ? -20.917 -21.744 47.114 1.00 93.31 285 LYS A CA 1
ATOM 2300 C C . LYS A 1 285 ? -19.684 -22.420 47.717 1.00 93.31 285 LYS A C 1
ATOM 2302 O O . LYS A 1 285 ? -19.628 -23.649 47.796 1.00 93.31 285 LYS A O 1
ATOM 2307 N N . ARG A 1 286 ? -18.699 -21.637 48.176 1.00 92.25 286 ARG A N 1
ATOM 2308 C CA . ARG A 1 286 ? -17.506 -22.159 48.867 1.00 92.25 286 ARG A CA 1
ATOM 2309 C C . ARG A 1 286 ? -17.872 -22.841 50.188 1.00 92.25 286 ARG A C 1
ATOM 2311 O O . ARG A 1 286 ? -17.380 -23.941 50.425 1.00 92.25 286 ARG A O 1
ATOM 2318 N N . LYS A 1 287 ? -18.760 -22.251 51.000 1.00 92.75 287 LYS A N 1
ATOM 2319 C CA . LYS A 1 287 ? -19.261 -22.871 52.244 1.00 92.75 287 LYS A CA 1
ATOM 2320 C C . LYS A 1 287 ? -19.986 -24.194 51.973 1.00 92.75 287 LYS A C 1
ATOM 2322 O O . LYS A 1 287 ? -19.612 -25.208 52.552 1.00 92.75 287 LYS A O 1
ATOM 2327 N N . LEU A 1 288 ? -20.907 -24.219 51.005 1.00 91.25 288 LEU A N 1
ATOM 2328 C CA . LEU A 1 288 ? -21.606 -25.444 50.585 1.00 91.25 288 LEU A CA 1
ATOM 2329 C C . LEU A 1 288 ? -20.632 -26.543 50.137 1.00 91.25 288 LEU A C 1
ATOM 2331 O O . LEU A 1 288 ? -20.809 -27.719 50.448 1.00 91.25 288 LEU A O 1
ATOM 2335 N N . LYS A 1 289 ? -19.562 -26.173 49.426 1.00 91.25 289 LYS A N 1
ATOM 2336 C CA . LYS A 1 289 ? -18.519 -27.122 49.013 1.00 91.25 289 LYS A CA 1
ATOM 2337 C C . LYS A 1 289 ? -17.746 -27.699 50.207 1.00 91.25 289 LYS A C 1
ATOM 2339 O O . LYS A 1 289 ? -17.337 -28.856 50.146 1.00 91.25 289 LYS A O 1
ATOM 2344 N N . VAL A 1 290 ? -17.530 -26.920 51.269 1.00 92.81 290 VAL A N 1
ATOM 2345 C CA . VAL A 1 290 ? -16.895 -27.392 52.514 1.00 92.81 290 VAL A CA 1
ATOM 2346 C C . VAL A 1 290 ? -17.819 -28.354 53.261 1.00 92.81 290 VAL A C 1
ATOM 2348 O O . VAL A 1 290 ? -17.365 -29.429 53.637 1.00 92.81 290 VAL A O 1
ATOM 2351 N N . GLU A 1 291 ? -19.109 -28.034 53.393 1.00 90.06 291 GLU A N 1
ATOM 2352 C CA . GLU A 1 291 ? -20.107 -28.904 54.043 1.00 90.06 291 GLU A CA 1
ATOM 2353 C C . GLU A 1 291 ? -20.288 -30.249 53.324 1.00 90.06 291 GLU A C 1
ATOM 2355 O O . GLU A 1 291 ? -20.501 -31.285 53.957 1.00 90.06 291 GLU A O 1
ATOM 2360 N N . LEU A 1 292 ? -20.175 -30.255 51.991 1.00 90.75 292 LEU A N 1
ATOM 2361 C CA . LEU A 1 292 ? -20.171 -31.490 51.208 1.00 90.75 292 LEU A CA 1
ATOM 2362 C C . LEU A 1 292 ? -18.936 -32.342 51.527 1.00 90.75 292 LEU A C 1
ATOM 2364 O O . LEU A 1 292 ? -19.051 -33.549 51.720 1.00 90.75 292 LEU A O 1
ATOM 2368 N N . LYS A 1 293 ? -17.753 -31.716 51.597 1.00 89.31 293 LYS A N 1
ATOM 2369 C CA . LYS A 1 293 ? -16.491 -32.404 51.915 1.00 89.31 293 LYS A CA 1
ATOM 2370 C C . LYS A 1 293 ? -16.453 -32.938 53.347 1.00 89.31 293 LYS A C 1
ATOM 2372 O O . LYS A 1 293 ? -15.838 -33.973 53.570 1.00 89.31 293 LYS A O 1
ATOM 2377 N N . SER A 1 294 ? -17.097 -32.257 54.296 1.00 88.44 294 SER A N 1
ATOM 2378 C CA . SER A 1 294 ? -17.206 -32.708 55.689 1.00 88.44 294 SER A CA 1
ATOM 2379 C C . SER A 1 294 ? -18.308 -33.753 55.911 1.00 88.44 294 SER A C 1
ATOM 2381 O O . SER A 1 294 ? -18.471 -34.236 57.029 1.00 88.44 294 SER A O 1
ATOM 2383 N N . GLY A 1 295 ? -19.073 -34.109 54.871 1.00 86.69 295 GLY A N 1
ATOM 2384 C CA . GLY A 1 295 ? -20.145 -35.106 54.938 1.00 86.69 295 GLY A CA 1
ATOM 2385 C C . GLY A 1 295 ? -21.436 -34.616 55.604 1.00 86.69 295 GLY A C 1
ATOM 2386 O O . GLY A 1 295 ? -22.337 -35.419 55.837 1.00 86.69 295 GLY A O 1
ATOM 2387 N N . HIS A 1 296 ? -21.557 -33.317 55.901 1.00 83.31 296 HIS A N 1
ATOM 2388 C CA . HIS A 1 296 ? -22.751 -32.740 56.533 1.00 83.31 296 HIS A CA 1
ATOM 2389 C C . HIS A 1 296 ? -23.951 -32.638 55.585 1.00 83.31 296 HIS A C 1
ATOM 2391 O O . HIS A 1 296 ? -25.094 -32.641 56.040 1.00 83.31 296 HIS A O 1
ATOM 2397 N N . ILE A 1 297 ? -23.717 -32.600 54.271 1.00 88.25 297 ILE A N 1
ATOM 2398 C CA . ILE A 1 297 ? -24.775 -32.583 53.255 1.00 88.25 297 ILE A CA 1
ATOM 2399 C C . ILE A 1 297 ? -24.581 -33.700 52.227 1.00 88.25 297 ILE A C 1
ATOM 2401 O O . ILE A 1 297 ? -23.466 -34.030 51.827 1.00 88.25 297 ILE A O 1
ATOM 2405 N N . LYS A 1 298 ? -25.693 -34.278 51.758 1.00 88.50 298 LYS A N 1
ATOM 2406 C CA . LYS A 1 298 ? -25.688 -35.262 50.665 1.00 88.50 298 LYS A CA 1
ATOM 2407 C C . LYS A 1 298 ? -25.462 -34.564 49.323 1.00 88.50 298 LYS A C 1
ATOM 2409 O O . LYS A 1 298 ? -25.970 -33.465 49.101 1.00 88.50 298 LYS A O 1
ATOM 2414 N N . ASN A 1 299 ? -24.805 -35.249 48.386 1.00 88.12 299 ASN A N 1
ATOM 2415 C CA . ASN A 1 299 ? -24.551 -34.728 47.035 1.00 88.12 299 ASN A CA 1
ATOM 2416 C C . ASN A 1 299 ? -25.842 -34.290 46.308 1.00 88.12 299 ASN A C 1
ATOM 2418 O O . ASN A 1 299 ? -25.871 -33.254 45.654 1.00 88.12 299 ASN A O 1
ATOM 2422 N N . THR A 1 300 ? -26.948 -35.021 46.482 1.00 88.06 300 THR A N 1
ATOM 2423 C CA . THR A 1 300 ? -28.258 -34.649 45.915 1.00 88.06 300 THR A CA 1
ATOM 2424 C C . THR A 1 300 ? -28.767 -33.303 46.432 1.00 88.06 300 THR A C 1
ATOM 2426 O O . THR A 1 300 ? -29.355 -32.534 45.676 1.00 88.06 300 THR A O 1
ATOM 2429 N N . THR A 1 301 ? -28.537 -33.007 47.712 1.00 85.88 301 THR A N 1
ATOM 2430 C CA . THR A 1 301 ? -28.926 -31.738 48.340 1.00 85.88 301 THR A CA 1
ATOM 2431 C C . THR A 1 301 ? -27.995 -30.613 47.899 1.00 85.88 301 THR A C 1
ATOM 2433 O O . THR A 1 301 ? -28.478 -29.537 47.571 1.00 85.88 301 THR A O 1
ATOM 2436 N N . TYR A 1 302 ? -26.690 -30.889 47.800 1.00 88.56 302 TYR A N 1
ATOM 2437 C CA . TYR A 1 302 ? -25.689 -29.955 47.280 1.00 88.56 302 TYR A CA 1
ATOM 2438 C C . TYR A 1 302 ? -25.992 -29.506 45.845 1.00 88.56 302 TYR A C 1
ATOM 2440 O O . TYR A 1 302 ? -25.979 -28.315 45.553 1.00 88.56 302 TYR A O 1
ATOM 2448 N N . GLN A 1 303 ? -26.314 -30.440 44.946 1.00 87.81 303 GLN A N 1
ATOM 2449 C CA . GLN A 1 303 ? -26.642 -30.093 43.561 1.00 87.81 303 GLN A CA 1
ATOM 2450 C C . GLN A 1 303 ? -27.928 -29.262 43.479 1.00 87.81 303 GLN A C 1
ATOM 2452 O O . GLN A 1 303 ? -27.965 -28.257 42.773 1.00 87.81 303 GLN A O 1
ATOM 2457 N N . ARG A 1 304 ? -28.957 -29.613 44.267 1.00 89.81 304 ARG A N 1
ATOM 2458 C CA . ARG A 1 304 ? -30.214 -28.846 44.333 1.00 89.81 304 ARG A CA 1
ATOM 2459 C C . ARG A 1 304 ? -30.019 -27.405 44.814 1.00 89.81 304 ARG A C 1
ATOM 2461 O O . ARG A 1 304 ? -30.754 -26.537 44.358 1.00 89.81 304 ARG A O 1
ATOM 2468 N N . THR A 1 305 ? -29.059 -27.141 45.703 1.00 88.19 305 THR A N 1
ATOM 2469 C CA . THR A 1 305 ? -28.753 -25.782 46.183 1.00 88.19 305 THR A CA 1
ATOM 2470 C C . THR A 1 305 ? -27.740 -25.040 45.314 1.00 88.19 305 THR A C 1
ATOM 2472 O O . THR A 1 305 ? -27.787 -23.816 45.256 1.00 88.19 305 THR A O 1
ATOM 2475 N N . LEU A 1 306 ? -26.861 -25.738 44.592 1.00 90.81 306 LEU A N 1
ATOM 2476 C CA . LEU A 1 306 ? -25.865 -25.121 43.711 1.00 90.81 306 LEU A CA 1
ATOM 2477 C C . LEU A 1 306 ? -26.476 -24.561 42.418 1.00 90.81 306 LEU A C 1
ATOM 2479 O O . LEU A 1 306 ? -26.105 -23.467 41.994 1.00 90.81 306 LEU A O 1
ATOM 2483 N N . THR A 1 307 ? -27.398 -25.290 41.780 1.00 90.62 307 THR A N 1
ATOM 2484 C CA . THR A 1 307 ? -27.975 -24.881 40.486 1.00 90.62 307 THR A CA 1
ATOM 2485 C C . THR A 1 307 ? -28.664 -23.508 40.533 1.00 90.62 307 THR A C 1
ATOM 2487 O O . THR A 1 307 ? -28.410 -22.706 39.634 1.00 90.62 307 THR A O 1
ATOM 2490 N N . PRO A 1 308 ? -29.487 -23.175 41.550 1.00 93.56 308 PRO A N 1
ATOM 2491 C CA . PRO A 1 308 ? -30.080 -21.843 41.676 1.00 93.56 308 PRO A CA 1
ATOM 2492 C C . PRO A 1 308 ? -29.039 -20.735 41.865 1.00 93.56 308 PRO A C 1
ATOM 2494 O O . PRO A 1 308 ? -29.188 -19.671 41.277 1.00 93.56 308 PRO A O 1
ATOM 2497 N N . LEU A 1 309 ? -27.970 -20.991 42.630 1.00 91.88 309 LEU A N 1
ATOM 2498 C CA . LEU A 1 309 ? -26.900 -20.013 42.861 1.00 91.88 309 LEU A CA 1
ATOM 2499 C C . LEU A 1 309 ? -26.108 -19.719 41.581 1.00 91.88 309 LEU A C 1
ATOM 2501 O O . LEU A 1 309 ? -25.747 -18.574 41.341 1.00 91.88 309 LEU A O 1
ATOM 2505 N N . ASN A 1 310 ? -25.862 -20.729 40.740 1.00 91.19 310 ASN A N 1
ATOM 2506 C CA . ASN A 1 310 ? -25.250 -20.507 39.425 1.00 91.19 310 ASN A CA 1
ATOM 2507 C C . ASN A 1 310 ? -26.160 -19.662 38.528 1.00 91.19 310 ASN A C 1
ATOM 2509 O O . ASN A 1 310 ? -25.712 -18.650 38.013 1.00 91.19 310 ASN A O 1
ATOM 2513 N N . LYS A 1 311 ? -27.454 -20.001 38.443 1.00 94.06 311 LYS A N 1
ATOM 2514 C CA . LYS A 1 311 ? -28.423 -19.207 37.670 1.00 94.06 311 LYS A CA 1
ATOM 2515 C C . LYS A 1 311 ? -28.519 -17.755 38.142 1.00 94.06 311 LYS A C 1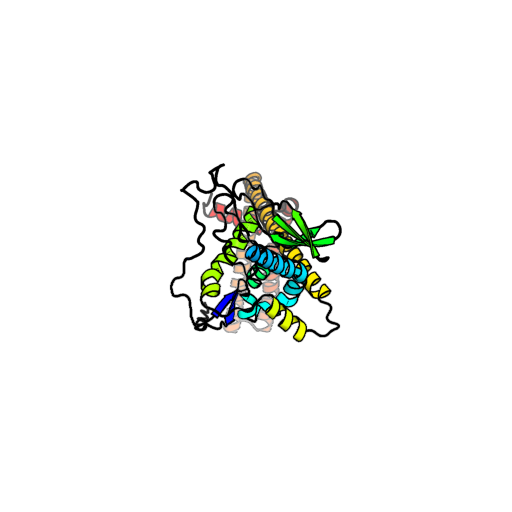
ATOM 2517 O O . LYS A 1 311 ? -28.769 -16.873 37.331 1.00 94.06 311 LYS A O 1
ATOM 2522 N N . GLN A 1 312 ? -28.365 -17.509 39.444 1.00 93.94 312 GLN A N 1
ATOM 2523 C CA . GLN A 1 312 ? -28.332 -16.152 39.988 1.00 93.94 312 GLN A CA 1
ATOM 2524 C C . GLN A 1 312 ? -27.090 -15.386 39.532 1.00 93.94 312 GLN A C 1
ATOM 2526 O O . GLN A 1 312 ? -27.234 -14.236 39.136 1.00 93.94 312 GLN A O 1
ATOM 2531 N N . ILE A 1 313 ? -25.908 -16.012 39.540 1.00 92.56 313 ILE A N 1
ATOM 2532 C CA . ILE A 1 313 ? -24.682 -15.394 39.008 1.00 92.56 313 ILE A CA 1
ATOM 2533 C C . ILE A 1 313 ? -24.864 -15.068 37.523 1.00 92.56 313 ILE A C 1
ATOM 2535 O O . ILE A 1 313 ? -24.709 -13.910 37.152 1.00 92.56 313 ILE A O 1
ATOM 2539 N N . ASP A 1 314 ? -25.300 -16.037 36.714 1.00 93.44 314 ASP A N 1
ATOM 2540 C CA . ASP A 1 314 ? -25.498 -15.841 35.271 1.00 93.44 314 ASP A CA 1
ATOM 2541 C C . ASP A 1 314 ? -26.493 -14.694 34.992 1.00 93.44 314 ASP A C 1
ATOM 2543 O O . ASP A 1 314 ? -26.296 -13.872 34.098 1.00 93.44 314 ASP A O 1
ATOM 2547 N N . ALA A 1 315 ? -27.568 -14.596 35.785 1.00 94.94 315 ALA A N 1
ATOM 2548 C CA . ALA A 1 315 ? -28.553 -13.524 35.663 1.00 94.94 315 ALA A CA 1
ATOM 2549 C C . ALA A 1 315 ? -28.001 -12.147 36.072 1.00 94.94 315 ALA A C 1
ATOM 2551 O O . ALA A 1 315 ? -28.404 -11.137 35.497 1.00 94.94 315 ALA A O 1
ATOM 2552 N N . LEU A 1 316 ? -27.115 -12.088 37.069 1.00 93.50 316 LEU A N 1
ATOM 2553 C CA . LEU A 1 316 ? -26.453 -10.852 37.489 1.00 93.50 316 LEU A CA 1
ATOM 2554 C C . LEU A 1 316 ? -25.426 -10.390 36.449 1.00 93.50 316 LEU A C 1
ATOM 2556 O O . LEU A 1 316 ? -25.420 -9.216 36.091 1.00 93.50 316 LEU A O 1
ATOM 2560 N N . GLU A 1 317 ? -24.627 -11.307 35.902 1.00 92.69 317 GLU A N 1
ATOM 2561 C CA . GLU A 1 317 ? -23.687 -11.016 34.812 1.00 92.69 317 GLU A CA 1
ATOM 2562 C C . GLU A 1 317 ? -24.422 -10.492 33.571 1.00 92.69 317 GLU A C 1
ATOM 2564 O O . GLU A 1 317 ? -24.046 -9.459 33.013 1.00 92.69 317 GLU A O 1
ATOM 2569 N N . LEU A 1 318 ? -25.532 -11.135 33.191 1.00 93.50 318 LEU A N 1
ATOM 2570 C CA . LEU A 1 318 ? -26.361 -10.677 32.078 1.00 93.50 318 LEU A CA 1
ATOM 2571 C C . LEU A 1 318 ? -26.917 -9.268 32.319 1.00 93.50 318 LEU A C 1
ATOM 2573 O O . LEU A 1 318 ? -26.898 -8.450 31.406 1.00 93.50 318 LEU A O 1
ATOM 2577 N N . LYS A 1 319 ? -27.367 -8.954 33.541 1.00 93.94 319 LYS A N 1
ATOM 2578 C CA . LYS A 1 319 ? -27.855 -7.607 33.885 1.00 93.94 319 LYS A CA 1
ATOM 2579 C C . LYS A 1 319 ? -26.784 -6.534 33.708 1.00 93.94 319 LYS A C 1
ATOM 2581 O O . LYS A 1 319 ? -27.107 -5.451 33.227 1.00 93.94 319 LYS A O 1
ATOM 2586 N N . VAL A 1 320 ? -25.535 -6.819 34.084 1.00 91.50 320 VAL A N 1
ATOM 2587 C CA . VAL A 1 320 ? -24.413 -5.890 33.870 1.00 91.50 320 VAL A CA 1
ATOM 2588 C C . VAL A 1 320 ? -24.203 -5.644 32.382 1.00 91.50 320 VAL A C 1
ATOM 2590 O O . VAL A 1 320 ? -24.134 -4.489 31.973 1.00 91.50 320 VAL A O 1
ATOM 2593 N N . ILE A 1 321 ? -24.190 -6.705 31.570 1.00 89.12 321 ILE A N 1
ATOM 2594 C CA . ILE A 1 321 ? -24.041 -6.603 30.112 1.00 89.12 321 ILE A CA 1
ATOM 2595 C C . ILE A 1 321 ? -25.198 -5.804 29.495 1.00 89.12 321 ILE A C 1
ATOM 2597 O O . ILE A 1 321 ? -24.966 -4.898 28.701 1.00 89.12 321 ILE A O 1
ATOM 2601 N N . THR A 1 322 ? -26.448 -6.084 29.878 1.00 91.75 322 THR A N 1
ATOM 2602 C CA . THR A 1 322 ? -27.616 -5.340 29.379 1.00 91.75 322 THR A CA 1
ATOM 2603 C C . THR A 1 322 ? -27.517 -3.859 29.722 1.00 91.75 322 THR A C 1
ATOM 2605 O O . THR A 1 322 ? -27.675 -3.019 28.842 1.00 91.75 322 THR A O 1
ATOM 2608 N N . ARG A 1 323 ? -27.184 -3.528 30.974 1.00 88.50 323 ARG A N 1
ATOM 2609 C CA . ARG A 1 323 ? -27.044 -2.135 31.409 1.00 88.50 323 ARG A CA 1
ATOM 2610 C C . ARG A 1 323 ? -25.898 -1.416 30.697 1.00 88.50 323 ARG A C 1
ATOM 2612 O O . ARG A 1 323 ? -25.997 -0.229 30.407 1.00 88.50 323 ARG A O 1
ATOM 2619 N N . GLN A 1 324 ? -24.825 -2.144 30.402 1.00 86.94 324 GLN A N 1
ATOM 2620 C CA . GLN A 1 324 ? -23.701 -1.653 29.619 1.00 86.94 324 GLN A CA 1
ATOM 2621 C C . GLN A 1 324 ? -24.134 -1.312 28.178 1.00 86.94 324 GLN A C 1
ATOM 2623 O O . GLN A 1 324 ? -23.806 -0.238 27.685 1.00 86.94 324 GLN A O 1
ATOM 2628 N N . HIS A 1 325 ? -24.922 -2.175 27.525 1.00 85.69 325 HIS A N 1
ATOM 2629 C CA . HIS A 1 325 ? -25.479 -1.899 26.194 1.00 85.69 325 HIS A CA 1
ATOM 2630 C C . HIS A 1 325 ? -26.450 -0.713 26.182 1.00 85.69 325 HIS A C 1
ATOM 2632 O O . HIS A 1 325 ? -26.345 0.127 25.294 1.00 85.69 325 HIS A O 1
ATOM 2638 N N . GLU A 1 326 ? -27.330 -0.597 27.182 1.00 87.62 326 GLU A N 1
ATOM 2639 C CA . GLU A 1 326 ? -28.245 0.549 27.320 1.00 87.62 326 GLU A CA 1
ATOM 2640 C C . GLU A 1 326 ? -27.487 1.885 27.357 1.00 87.62 326 GLU A C 1
ATOM 2642 O O . GLU A 1 326 ? -27.920 2.867 26.755 1.00 87.62 326 GLU A O 1
ATOM 2647 N N . LEU A 1 327 ? -26.328 1.913 28.023 1.00 82.50 327 LEU A N 1
ATOM 2648 C CA . LEU A 1 327 ? -25.464 3.089 28.062 1.00 82.50 327 LEU A CA 1
ATOM 2649 C C . LEU A 1 327 ? -24.829 3.393 26.692 1.00 82.50 327 LEU A C 1
ATOM 2651 O O . LEU A 1 327 ? -24.614 4.557 26.371 1.00 82.50 327 LEU A O 1
ATOM 2655 N N . PHE A 1 328 ? -24.553 2.389 25.851 1.00 76.81 328 PHE A N 1
ATOM 2656 C CA . PHE A 1 328 ? -24.043 2.624 24.488 1.00 76.81 328 PHE A CA 1
ATOM 2657 C C . PHE A 1 328 ? -25.104 3.097 23.535 1.00 76.81 328 PHE A C 1
ATOM 2659 O O . PHE A 1 328 ? -24.823 3.988 22.741 1.00 76.81 328 PHE A O 1
ATOM 2666 N N . ASP A 1 329 ? -26.310 2.557 23.634 1.00 85.38 329 ASP A N 1
ATOM 2667 C CA . ASP A 1 329 ? -27.410 2.965 22.769 1.00 85.38 329 ASP A CA 1
ATOM 2668 C C . ASP A 1 329 ? -27.729 4.461 22.933 1.00 85.38 329 ASP A C 1
ATOM 2670 O O . ASP A 1 329 ? -28.139 5.108 21.970 1.00 85.38 329 ASP A O 1
ATOM 2674 N N . GLN A 1 330 ? -27.454 5.045 24.107 1.00 85.44 330 GLN A N 1
ATOM 2675 C CA . GLN A 1 330 ? -27.566 6.488 24.339 1.00 85.44 330 GLN A CA 1
ATOM 2676 C C . GLN A 1 330 ? -26.581 7.314 23.490 1.00 85.44 330 GLN A C 1
ATOM 2678 O O . GLN A 1 330 ? -26.942 8.386 23.004 1.00 85.44 330 GLN A O 1
ATOM 2683 N N . PHE A 1 331 ? -25.354 6.827 23.285 1.00 85.19 331 PHE A N 1
ATOM 2684 C CA . PHE A 1 331 ? -24.272 7.576 22.625 1.00 85.19 331 PHE A CA 1
ATOM 2685 C C . PHE A 1 331 ? -23.961 7.098 21.197 1.00 85.19 331 PHE A C 1
ATOM 2687 O O . PHE A 1 331 ? -23.265 7.784 20.443 1.00 85.19 331 PHE A O 1
ATOM 2694 N N . LEU A 1 332 ? -24.535 5.966 20.780 1.00 83.38 332 LEU A N 1
ATOM 2695 C CA . LEU A 1 332 ? -24.406 5.403 19.437 1.00 83.38 332 LEU A CA 1
ATOM 2696 C C . LEU A 1 332 ? -24.859 6.370 18.324 1.00 83.38 332 LEU A C 1
ATOM 2698 O O . LEU A 1 332 ? -24.158 6.447 17.313 1.00 83.38 332 LEU A O 1
ATOM 2702 N N . PRO A 1 333 ? -25.949 7.159 18.473 1.00 87.06 333 PRO A N 1
ATOM 2703 C CA . PRO A 1 333 ? -26.346 8.140 17.459 1.00 87.06 333 PRO A CA 1
ATOM 2704 C C . PRO A 1 333 ? -25.306 9.245 17.229 1.00 87.06 333 PRO A C 1
ATOM 2706 O O . PRO A 1 333 ? -25.263 9.823 16.145 1.00 87.06 333 PRO A O 1
ATOM 2709 N N . ALA A 1 334 ? -24.459 9.526 18.224 1.00 85.56 334 ALA A N 1
ATOM 2710 C CA . ALA A 1 334 ? -23.335 10.453 18.104 1.00 85.56 334 ALA A CA 1
ATOM 2711 C C . ALA A 1 334 ? -22.072 9.782 17.530 1.00 85.56 334 ALA A C 1
ATOM 2713 O O . ALA A 1 334 ? -21.045 10.432 17.379 1.00 85.56 334 ALA A O 1
ATOM 2714 N N . GLY A 1 335 ? -22.115 8.485 17.211 1.00 85.75 335 GLY A N 1
ATOM 2715 C CA . GLY A 1 335 ? -20.962 7.741 16.704 1.00 85.75 335 GLY A CA 1
ATOM 2716 C C . GLY A 1 335 ? -19.879 7.490 17.756 1.00 85.75 335 GLY A C 1
ATOM 2717 O O . GLY A 1 335 ? -18.734 7.234 17.393 1.00 85.75 335 GLY A O 1
ATOM 2718 N N . ILE A 1 336 ? -20.213 7.571 19.047 1.00 88.25 336 ILE A N 1
ATOM 2719 C CA . ILE A 1 336 ? -19.271 7.366 20.149 1.00 88.25 336 ILE A CA 1
ATOM 2720 C C . ILE A 1 336 ? -19.416 5.945 20.691 1.00 88.25 336 ILE A C 1
ATOM 2722 O O . ILE A 1 336 ? -20.499 5.513 21.078 1.00 88.25 336 ILE A O 1
ATOM 2726 N N . SER A 1 337 ? -18.304 5.210 20.724 1.00 86.00 337 SER A N 1
ATOM 2727 C CA . SER A 1 337 ? -18.265 3.841 21.249 1.00 86.00 337 SER A CA 1
ATOM 2728 C C . SER A 1 337 ? -17.968 3.796 22.751 1.00 86.00 337 SER A C 1
ATOM 2730 O O . SER A 1 337 ? -17.367 4.717 23.309 1.00 86.00 337 SER A O 1
ATOM 2732 N N . TYR A 1 338 ? -18.288 2.671 23.400 1.00 82.69 338 TYR A N 1
ATOM 2733 C CA . TYR A 1 338 ? -17.889 2.428 24.790 1.00 82.69 338 TYR A CA 1
ATOM 2734 C C . TYR A 1 338 ? -16.401 2.602 25.024 1.00 82.69 338 TYR A C 1
ATOM 2736 O O . TYR A 1 338 ? -16.003 3.267 25.970 1.00 82.69 338 TYR A O 1
ATOM 2744 N N . CYS A 1 339 ? -15.582 1.987 24.168 1.00 84.00 339 CYS A N 1
ATOM 2745 C CA . CYS A 1 339 ? -14.141 1.946 24.360 1.00 84.00 339 CYS A CA 1
ATOM 2746 C C . CYS A 1 339 ? -13.562 3.364 24.377 1.00 84.00 339 CYS A C 1
ATOM 2748 O O . CYS A 1 339 ? -12.595 3.621 25.090 1.00 84.00 339 CYS A O 1
ATOM 2750 N N . MET A 1 340 ? -14.172 4.292 23.631 1.00 87.56 340 MET A N 1
ATOM 2751 C CA . MET A 1 340 ? -13.810 5.710 23.650 1.00 87.56 340 MET A CA 1
ATOM 2752 C C . MET A 1 340 ? -14.178 6.367 24.983 1.00 87.56 340 MET A C 1
ATOM 2754 O O . MET A 1 340 ? -13.332 7.042 25.564 1.00 87.56 340 MET A O 1
ATOM 2758 N N . ILE A 1 341 ? -15.391 6.125 25.490 1.00 86.00 341 ILE A N 1
ATOM 2759 C CA . ILE A 1 341 ? -15.849 6.630 26.794 1.00 86.00 341 ILE A CA 1
ATOM 2760 C C . ILE A 1 341 ? -14.986 6.063 27.929 1.00 86.00 341 ILE A C 1
ATOM 2762 O O . ILE A 1 341 ? -14.461 6.816 28.740 1.00 86.00 341 ILE A O 1
ATOM 2766 N N . GLU A 1 342 ? -14.776 4.748 27.962 1.00 85.06 342 GLU A N 1
ATOM 2767 C CA . GLU A 1 342 ? -13.959 4.067 28.968 1.00 85.06 342 GLU A CA 1
ATOM 2768 C C . GLU A 1 342 ? -12.509 4.570 28.939 1.00 85.06 342 GLU A C 1
ATOM 2770 O O . GLU A 1 342 ? -11.954 4.917 29.980 1.00 85.06 342 GLU A O 1
ATOM 2775 N N . SER A 1 343 ? -11.908 4.705 27.751 1.00 87.00 343 SER A N 1
ATOM 2776 C CA . SER A 1 343 ? -10.554 5.261 27.609 1.00 87.00 343 SER A CA 1
ATOM 2777 C C . SER A 1 343 ? -10.468 6.713 28.082 1.00 87.00 343 SER A C 1
ATOM 2779 O O . SER A 1 343 ? -9.480 7.099 28.705 1.00 87.00 343 SER A O 1
ATOM 2781 N N . TYR A 1 344 ? -11.484 7.527 27.789 1.00 87.44 344 TYR A N 1
ATOM 2782 C CA . TYR A 1 344 ? -11.562 8.919 28.227 1.00 87.44 344 TYR A CA 1
ATOM 2783 C C . TYR A 1 344 ? -11.669 9.030 29.751 1.00 87.44 344 TYR A C 1
ATOM 2785 O O . TYR A 1 344 ? -10.884 9.747 30.374 1.00 87.44 344 TYR A O 1
ATOM 2793 N N . MET A 1 345 ? -12.568 8.254 30.360 1.00 84.75 345 MET A N 1
ATOM 2794 C CA . MET A 1 345 ? -12.766 8.231 31.809 1.00 84.75 345 MET A CA 1
ATOM 2795 C C . MET A 1 345 ? -11.537 7.691 32.546 1.00 84.75 345 MET A C 1
ATOM 2797 O O . MET A 1 345 ? -11.148 8.248 33.570 1.00 84.75 345 MET A O 1
ATOM 2801 N N . ASN A 1 346 ? -10.867 6.668 32.007 1.00 84.56 346 ASN A N 1
ATOM 2802 C CA . ASN A 1 346 ? -9.622 6.154 32.582 1.00 84.56 346 ASN A CA 1
ATOM 2803 C C . ASN A 1 346 ? -8.506 7.207 32.547 1.00 84.56 346 ASN A C 1
ATOM 2805 O O . ASN A 1 346 ? -7.888 7.465 33.576 1.00 84.56 346 ASN A O 1
ATOM 2809 N N . LYS A 1 347 ? -8.309 7.896 31.414 1.00 82.75 347 LYS A N 1
ATOM 2810 C CA . LYS A 1 347 ? -7.339 9.005 31.319 1.00 82.75 347 LYS A CA 1
ATOM 2811 C C . LYS A 1 347 ? -7.640 10.130 32.308 1.00 82.75 347 LYS A C 1
ATOM 2813 O O . LYS A 1 347 ? -6.722 10.675 32.919 1.00 82.75 347 LYS A O 1
ATOM 2818 N N . LYS A 1 348 ? -8.921 10.465 32.484 1.00 78.94 348 LYS A N 1
ATOM 2819 C CA . LYS A 1 348 ? -9.381 11.465 33.456 1.00 78.94 348 LYS A CA 1
ATOM 2820 C C . LYS A 1 348 ? -9.076 11.047 34.894 1.00 78.94 348 LYS A C 1
ATOM 2822 O O . LYS A 1 348 ? -8.537 11.847 35.654 1.00 78.94 348 LYS A O 1
ATOM 2827 N N . ASN A 1 349 ? -9.348 9.794 35.248 1.00 71.00 349 ASN A N 1
ATOM 2828 C CA . ASN A 1 349 ? -9.096 9.262 36.589 1.00 71.00 349 ASN A CA 1
ATOM 2829 C C . ASN A 1 349 ? -7.600 9.116 36.908 1.00 71.00 349 ASN A C 1
ATOM 2831 O O . ASN A 1 349 ? -7.206 9.251 38.064 1.00 71.00 349 ASN A O 1
ATOM 2835 N N . GLU A 1 350 ? -6.764 8.873 35.899 1.00 73.19 350 GLU A N 1
ATOM 2836 C CA . GLU A 1 350 ? -5.305 8.799 36.043 1.00 73.19 350 GLU A CA 1
ATOM 2837 C C . GLU A 1 350 ? -4.618 10.181 36.038 1.00 73.19 350 GLU A C 1
ATOM 2839 O O . GLU A 1 350 ? -3.408 10.258 36.250 1.00 73.19 350 GLU A O 1
ATOM 2844 N N . GLY A 1 351 ? -5.360 11.276 35.822 1.00 50.00 351 GLY A N 1
ATOM 2845 C CA . GLY A 1 351 ? -4.827 12.643 35.850 1.00 50.00 351 GLY A CA 1
ATOM 2846 C C . GLY A 1 351 ? -4.060 13.070 34.590 1.00 50.00 351 GLY A C 1
ATOM 2847 O O . GLY A 1 351 ? -3.198 13.939 34.675 1.00 50.00 351 GLY A O 1
ATOM 2848 N N . TRP A 1 352 ? -4.349 12.474 33.428 1.00 47.50 352 TRP A N 1
ATOM 2849 C CA . TRP A 1 352 ? -3.670 12.750 32.148 1.00 47.50 352 TRP A CA 1
ATOM 2850 C C . TRP A 1 352 ? -4.348 13.838 31.291 1.00 47.50 352 TRP A C 1
ATOM 2852 O O . TRP A 1 352 ? -4.348 13.740 30.061 1.00 47.50 352 TRP A O 1
ATOM 2862 N N . PHE A 1 353 ? -4.925 14.866 31.916 1.00 48.94 353 PHE A N 1
ATOM 2863 C CA . PHE A 1 353 ? -5.514 16.016 31.218 1.00 48.94 353 PHE A CA 1
ATOM 2864 C C . PHE A 1 353 ? -4.855 17.335 31.595 1.00 48.94 353 PHE A C 1
ATOM 2866 O O . PHE A 1 353 ? -4.585 17.539 32.800 1.00 48.94 353 PHE A O 1
#